Protein AF-A0A4W5JR19-F1 (afdb_monomer)

Foldseek 3Di:
DVVVVVVVVVLVPDDPLSVVLVCLCPPPDPVSRDDPVVSCPRCCNVVDPPPVVVVVVVVVVVVVVVVVVDDPPPPPDPPPDPPDDDDPPPDDDPPPPDDDPDQDDVVNVVVVVVVVVVVVVVVVVVVVVVVVVVVVVVVVVVVVVVVVVVVVVVVVVVVVVVVVVVVVVVVVVVVVVVVVVVVVVVVVVVVVVVVVVVVVVVVVVVVVVVVVVVVVVVVVVVVVVVVVCVVCVVVVVVVPDDPDDD

pLDDT: mean 80.45, std 19.65, range [33.81, 97.88]

Solvent-accessible surface area (backbone atoms only — not comparable to full-atom values): 14573 Å² total; per-residue (Å²): 117,67,70,61,51,56,55,52,53,57,49,68,75,46,59,72,52,53,46,55,48,49,55,51,72,65,44,86,51,73,91,75,36,68,50,71,74,56,53,56,65,32,65,52,62,62,65,54,78,60,58,70,57,53,52,49,54,50,49,54,50,51,53,52,47,50,65,72,70,59,78,85,80,87,78,83,78,82,77,80,77,82,83,75,78,91,74,86,75,87,79,77,82,80,84,74,90,66,89,64,94,87,68,88,47,76,66,53,58,51,52,51,52,54,49,50,52,50,50,53,54,50,50,52,54,49,53,53,51,51,50,51,52,49,52,51,51,52,52,51,53,51,52,53,54,48,49,54,51,49,52,53,51,48,53,52,49,53,52,52,50,51,52,49,54,52,52,50,51,52,53,50,51,52,53,50,52,50,50,55,49,53,51,52,52,49,49,52,53,51,50,51,49,53,48,52,50,52,51,50,52,51,53,52,52,51,54,54,50,52,51,53,52,51,52,51,53,51,51,51,52,52,51,52,53,52,52,50,49,66,67,50,50,62,64,58,61,74,69,66,67,82,87,77,84,136

Secondary structure (DSSP, 8-state):
-HHHHHHHHHHHTS-HHHHHHHHHHT-SSGGGSPPHHHHHTSHHHHT-TTHHHHHHHHHHHHHHHHHHHT------------------------------TTS--HHHHHHHHHHHHHHHHHHHHHHHHHHHHHHHHHHHHHHHHHHHHHHHHHHHHHHHHHHHHHHHHHHHHHHHHHHHHHHHHHHHHHHHHHHHHHHHHHHHHHHHHHHHHHHHHHHHHHHHHHHHHHHHHHHHHTT-------

Organism: NCBI:txid62062

Structure (mmCIF, N/CA/C/O backbone):
data_AF-A0A4W5JR19-F1
#
_entry.id   AF-A0A4W5JR19-F1
#
loop_
_atom_site.group_PDB
_atom_site.id
_atom_site.type_symbol
_atom_site.label_atom_id
_atom_site.label_alt_id
_atom_site.label_comp_id
_atom_site.label_asym_id
_atom_site.label_entity_id
_atom_site.label_seq_id
_atom_site.pdbx_PDB_ins_code
_atom_site.Cartn_x
_atom_site.Cartn_y
_atom_site.Cartn_z
_atom_site.occupancy
_atom_site.B_iso_or_equiv
_atom_site.auth_seq_id
_atom_site.auth_comp_id
_atom_site.auth_asym_id
_atom_site.auth_atom_id
_atom_site.pdbx_PDB_model_num
ATOM 1 N N . LEU A 1 1 ? -18.472 12.143 -25.230 1.00 45.06 1 LEU A N 1
ATOM 2 C CA . LEU A 1 1 ? -18.909 10.819 -25.747 1.00 45.06 1 LEU A CA 1
ATOM 3 C C . LEU A 1 1 ? -18.323 9.615 -24.992 1.00 45.06 1 LEU A C 1
ATOM 5 O O . LEU A 1 1 ? -18.996 8.593 -24.957 1.00 45.06 1 LEU A O 1
ATOM 9 N N . LEU A 1 2 ? -17.131 9.704 -24.382 1.00 36.47 2 LEU A N 1
ATOM 10 C CA . LEU A 1 2 ? -16.509 8.572 -23.667 1.00 36.47 2 LEU A CA 1
ATOM 11 C C . LEU A 1 2 ? -17.232 8.149 -22.373 1.00 36.47 2 LEU A C 1
ATOM 13 O O . LEU A 1 2 ? -17.385 6.953 -22.151 1.00 36.47 2 LEU A O 1
ATOM 17 N N . TRP A 1 3 ? -17.778 9.092 -21.600 1.00 33.81 3 TRP A N 1
ATOM 18 C CA . TRP A 1 3 ? -18.521 8.777 -20.369 1.00 33.81 3 TRP A CA 1
ATOM 19 C C . TRP A 1 3 ? -19.782 7.932 -20.617 1.00 33.81 3 TRP A C 1
ATOM 21 O O . TRP A 1 3 ? -19.998 6.939 -19.936 1.00 33.81 3 TRP A O 1
ATOM 31 N N . ARG A 1 4 ? -20.545 8.208 -21.689 1.00 49.66 4 ARG A N 1
ATOM 32 C CA . ARG A 1 4 ? -21.716 7.377 -22.032 1.00 49.66 4 ARG A CA 1
ATOM 33 C C . ARG A 1 4 ? -21.344 5.954 -22.451 1.00 49.66 4 ARG A C 1
ATOM 35 O O . ARG A 1 4 ? -22.134 5.047 -22.230 1.00 49.66 4 ARG A O 1
ATOM 42 N N . LYS A 1 5 ? -20.179 5.741 -23.076 1.00 48.81 5 LYS A N 1
ATOM 43 C CA . LYS A 1 5 ? -19.769 4.396 -23.514 1.00 48.81 5 LYS A CA 1
ATOM 44 C C . LYS A 1 5 ? -19.407 3.503 -22.325 1.00 48.81 5 LYS A C 1
ATOM 46 O O . LYS A 1 5 ? -19.793 2.342 -22.338 1.00 48.81 5 LYS A O 1
ATOM 51 N N . GLN A 1 6 ? -18.735 4.031 -21.298 1.00 46.03 6 GLN A N 1
ATOM 52 C CA . GLN A 1 6 ? -18.421 3.263 -20.085 1.00 46.03 6 GLN A CA 1
ATOM 53 C C . GLN A 1 6 ? -19.679 2.894 -19.288 1.00 46.03 6 GLN A C 1
ATOM 55 O O . GLN A 1 6 ? -19.820 1.732 -18.915 1.00 46.03 6 GLN A O 1
ATOM 60 N N . ASP A 1 7 ? -20.633 3.815 -19.131 1.00 52.91 7 ASP A N 1
ATOM 61 C CA . ASP A 1 7 ? -21.904 3.520 -18.451 1.00 52.91 7 ASP A CA 1
ATOM 62 C C . ASP A 1 7 ? -22.728 2.457 -19.198 1.00 52.91 7 ASP A C 1
ATOM 64 O O . ASP A 1 7 ? -23.274 1.538 -18.586 1.00 52.91 7 ASP A O 1
ATOM 68 N N . ILE A 1 8 ? -22.764 2.525 -20.535 1.00 53.59 8 ILE A N 1
ATOM 69 C CA . ILE A 1 8 ? -23.451 1.536 -21.382 1.00 53.59 8 ILE A CA 1
ATOM 70 C C . ILE A 1 8 ? -22.781 0.157 -21.282 1.00 53.59 8 ILE A C 1
ATOM 72 O O . ILE A 1 8 ? -23.482 -0.846 -21.171 1.00 53.59 8 ILE A O 1
ATOM 76 N N . ILE A 1 9 ? -21.444 0.089 -21.265 1.00 55.22 9 ILE A N 1
ATOM 77 C CA . ILE A 1 9 ? -20.699 -1.175 -21.127 1.00 55.22 9 ILE A CA 1
ATOM 78 C C . ILE A 1 9 ? -20.923 -1.799 -19.738 1.00 55.22 9 ILE A C 1
ATOM 80 O O . ILE A 1 9 ? -21.123 -3.009 -19.637 1.00 55.22 9 ILE A O 1
ATOM 84 N N . ILE A 1 10 ? -20.968 -0.991 -18.673 1.00 57.19 10 ILE A N 1
ATOM 85 C CA . ILE A 1 10 ? -21.247 -1.470 -17.309 1.00 57.19 10 ILE A CA 1
ATOM 86 C C . ILE A 1 10 ? -22.679 -2.011 -17.197 1.00 57.19 10 ILE A C 1
ATOM 88 O O . ILE A 1 10 ? -22.895 -3.053 -16.579 1.00 57.19 10 ILE A O 1
ATOM 92 N N . ILE A 1 11 ? -23.664 -1.355 -17.819 1.00 56.00 11 ILE A N 1
ATOM 93 C CA . ILE A 1 11 ? -25.051 -1.846 -17.859 1.00 56.00 11 ILE A CA 1
ATOM 94 C C . ILE A 1 11 ? -25.143 -3.157 -18.658 1.00 56.00 11 ILE A C 1
ATOM 96 O O . ILE A 1 11 ? -25.844 -4.081 -18.236 1.00 56.00 11 ILE A O 1
ATOM 100 N N . HIS A 1 12 ? -24.386 -3.277 -19.755 1.00 55.50 12 HIS A N 1
ATOM 101 C CA . HIS A 1 12 ? -24.359 -4.474 -20.600 1.00 55.50 12 HIS A CA 1
ATOM 102 C C . HIS A 1 12 ? -23.845 -5.726 -19.862 1.00 55.50 12 HIS A C 1
ATOM 104 O O . HIS A 1 12 ? -24.248 -6.840 -20.185 1.00 55.50 12 HIS A O 1
ATOM 110 N N . PHE A 1 13 ? -23.025 -5.555 -18.818 1.00 55.94 13 PHE A N 1
ATOM 111 C CA . PHE A 1 13 ? -22.505 -6.655 -17.993 1.00 55.94 13 PHE A CA 1
ATOM 112 C C . PHE A 1 13 ? -23.424 -7.058 -16.819 1.00 55.94 13 PHE A C 1
ATOM 114 O O . PHE A 1 13 ? -23.104 -7.970 -16.056 1.00 55.94 13 PHE A O 1
ATOM 121 N N . ARG A 1 14 ? -24.570 -6.387 -16.629 1.00 65.69 14 ARG A N 1
ATOM 122 C CA . ARG A 1 14 ? -25.521 -6.668 -15.535 1.00 65.69 14 ARG A CA 1
ATOM 123 C C . ARG A 1 14 ? -26.698 -7.539 -15.990 1.00 65.69 14 ARG A C 1
ATOM 125 O O . ARG A 1 14 ? -26.999 -7.631 -17.171 1.00 65.69 14 ARG A O 1
ATOM 132 N N . SER A 1 15 ? -27.375 -8.175 -15.024 1.00 82.12 15 SER A N 1
ATOM 133 C CA . SER A 1 15 ? -28.550 -9.049 -15.217 1.00 82.12 15 SER A CA 1
ATOM 134 C C . SER A 1 15 ? -29.552 -8.516 -16.254 1.00 82.12 15 SER A C 1
ATOM 136 O O . SER A 1 15 ? -29.922 -7.343 -16.205 1.00 82.12 15 SER A O 1
ATOM 138 N N . LYS A 1 16 ? -30.075 -9.391 -17.128 1.00 84.88 16 LYS A N 1
ATOM 139 C CA . LYS A 1 16 ? -31.084 -9.041 -18.153 1.00 84.88 16 LYS A CA 1
ATOM 140 C C . LYS A 1 16 ? -32.316 -8.333 -17.567 1.00 84.88 16 LYS A C 1
ATOM 142 O O . LYS A 1 16 ? -32.862 -7.428 -18.189 1.00 84.88 16 LYS A O 1
ATOM 147 N N . LYS A 1 17 ? -32.715 -8.682 -16.334 1.00 87.19 17 LYS A N 1
ATOM 148 C CA . LYS A 1 17 ? -33.811 -8.002 -15.616 1.00 87.19 17 LYS A CA 1
ATOM 149 C C . LYS A 1 17 ? -33.468 -6.539 -15.300 1.00 87.19 17 LYS A C 1
ATOM 151 O O . LYS A 1 17 ? -34.334 -5.679 -15.396 1.00 87.19 17 LYS A O 1
ATOM 156 N N . PHE A 1 18 ? -32.214 -6.251 -14.946 1.00 88.12 18 PHE A N 1
ATOM 157 C CA . PHE A 1 18 ? -31.751 -4.887 -14.678 1.00 88.12 18 PHE A CA 1
ATOM 158 C C . PHE A 1 18 ? -31.716 -4.044 -15.955 1.00 88.12 18 PHE A C 1
ATOM 160 O O . PHE A 1 18 ? -32.178 -2.910 -15.936 1.00 88.12 18 PHE A O 1
ATOM 167 N N . GLN A 1 19 ? -31.238 -4.606 -17.068 1.00 88.12 19 GLN A N 1
ATOM 168 C CA . GLN A 1 19 ? -31.209 -3.909 -18.360 1.00 88.12 19 GLN A CA 1
ATOM 169 C C . GLN A 1 19 ? -32.620 -3.480 -18.795 1.00 88.12 19 GLN A C 1
ATOM 171 O O . GLN A 1 19 ? -32.853 -2.292 -19.001 1.00 88.12 19 GLN A O 1
ATOM 176 N N . SER A 1 20 ? -33.584 -4.409 -18.777 1.00 90.25 20 SER A N 1
ATOM 177 C CA . SER A 1 20 ? -35.003 -4.135 -19.074 1.00 90.25 20 SER A CA 1
ATOM 178 C C . SER A 1 20 ? -35.610 -3.045 -18.177 1.00 90.25 20 SER A C 1
ATOM 180 O O . SER A 1 20 ? -36.395 -2.207 -18.628 1.00 90.25 20 SER A O 1
ATOM 182 N N . PHE A 1 21 ? -35.236 -3.020 -16.892 1.00 92.06 21 PHE A N 1
ATOM 183 C CA . PHE A 1 21 ? -35.707 -1.989 -15.966 1.00 92.06 21 PHE A CA 1
ATOM 184 C C . PHE A 1 21 ? -35.178 -0.605 -16.347 1.00 92.06 21 PHE A C 1
ATOM 186 O O . PHE A 1 21 ? -35.934 0.362 -16.395 1.00 92.06 21 PHE A O 1
ATOM 193 N N . ILE A 1 22 ? -33.882 -0.511 -16.650 1.00 92.00 22 ILE A N 1
ATOM 194 C CA . ILE A 1 22 ? -33.246 0.746 -17.045 1.00 92.00 22 ILE A CA 1
ATOM 195 C C . ILE A 1 22 ? -33.811 1.256 -18.375 1.00 92.00 22 ILE A C 1
ATOM 197 O O . ILE A 1 22 ? -34.092 2.447 -18.488 1.00 92.00 22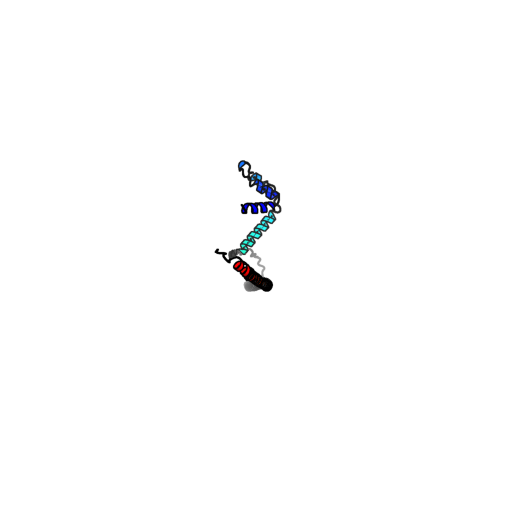 ILE A O 1
ATOM 201 N N . GLU A 1 23 ? -34.049 0.376 -19.348 1.00 90.19 23 GLU A N 1
ATOM 202 C CA . GLU A 1 23 ? -34.697 0.731 -20.619 1.00 90.19 23 GLU A CA 1
ATOM 203 C C . GLU A 1 23 ? -36.101 1.316 -20.404 1.00 90.19 23 GLU A C 1
ATOM 205 O O . GLU A 1 23 ? -36.439 2.338 -21.003 1.00 90.19 23 GLU A O 1
ATOM 210 N N . SER A 1 24 ? -36.876 0.737 -19.480 1.00 89.12 24 SER A N 1
ATOM 211 C CA . SER A 1 24 ? -38.209 1.233 -19.109 1.00 89.12 24 SER A CA 1
ATOM 212 C C . SER A 1 24 ? -38.156 2.597 -18.406 1.00 89.12 24 SER A C 1
ATOM 214 O O . SER A 1 24 ? -39.003 3.458 -18.641 1.00 89.12 24 SER A O 1
ATOM 216 N N . CYS A 1 25 ? -37.145 2.833 -17.565 1.00 90.75 25 CYS A N 1
ATOM 217 C CA . CYS A 1 25 ? -36.957 4.107 -16.866 1.00 90.75 25 CYS A CA 1
ATOM 218 C C . CYS A 1 25 ? -36.453 5.229 -17.792 1.00 90.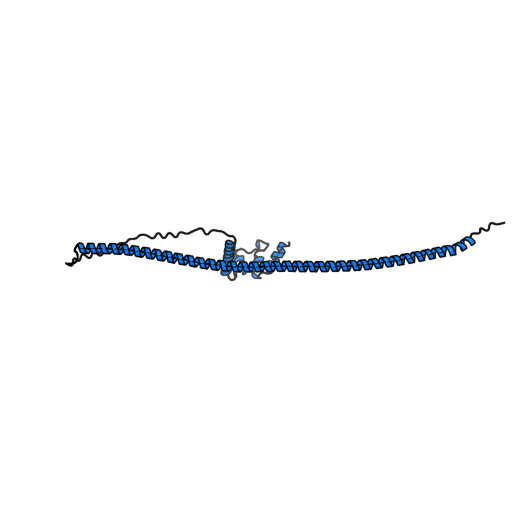75 25 CYS A C 1
ATOM 220 O O . CYS A 1 25 ? -36.804 6.396 -17.606 1.00 90.75 25 CYS A O 1
ATOM 222 N N . LEU A 1 26 ? -35.627 4.895 -18.789 1.00 90.38 26 LEU A N 1
ATOM 223 C CA . LEU A 1 26 ? -34.922 5.855 -19.647 1.00 90.38 26 LEU A CA 1
ATOM 224 C C . LEU A 1 26 ? -35.597 6.093 -21.011 1.00 90.38 26 LEU A C 1
ATOM 226 O O . LEU A 1 26 ? -34.949 6.543 -21.960 1.00 90.38 26 LEU A O 1
ATOM 230 N N . VAL A 1 27 ? -36.910 5.865 -21.114 1.00 92.25 27 VAL A N 1
ATOM 231 C CA . VAL A 1 27 ? -37.700 6.231 -22.302 1.00 92.25 27 VAL A CA 1
ATOM 232 C C . VAL A 1 27 ? -37.655 7.750 -22.508 1.00 92.25 27 VAL A C 1
ATOM 234 O O . VAL A 1 27 ? -37.973 8.522 -21.599 1.00 92.25 27 VAL A O 1
ATOM 237 N N . LYS A 1 28 ? -37.241 8.195 -23.703 1.00 87.69 28 LYS A N 1
ATOM 238 C CA . LYS A 1 28 ? -37.061 9.624 -24.036 1.00 87.69 28 LYS A CA 1
ATOM 239 C C . LYS A 1 28 ? -38.381 10.392 -24.105 1.00 87.69 28 LYS A C 1
ATOM 241 O O . LYS A 1 28 ? -38.427 11.555 -23.719 1.00 87.69 28 LYS A O 1
ATOM 246 N N . SER A 1 29 ? -39.435 9.746 -24.599 1.00 89.69 29 SER A N 1
ATOM 247 C CA . SER A 1 29 ? -40.778 10.319 -24.645 1.00 89.69 29 SER A CA 1
ATOM 248 C C . SER A 1 29 ? -41.422 10.235 -23.264 1.00 89.69 29 SER A C 1
ATOM 250 O O . SER A 1 29 ? -41.601 9.143 -22.728 1.00 89.69 29 SER A O 1
ATOM 252 N N . HIS A 1 30 ? -41.781 11.379 -22.683 1.00 84.12 30 HIS A N 1
ATOM 253 C CA . HIS A 1 30 ? -42.409 11.419 -21.360 1.00 84.12 30 HIS A CA 1
ATOM 254 C C . HIS A 1 30 ? -43.790 10.742 -21.351 1.00 84.12 30 HIS A C 1
ATOM 256 O O . HIS A 1 30 ? -44.143 10.118 -20.360 1.00 84.12 30 HIS A O 1
ATOM 262 N N . GLY A 1 31 ? -44.552 10.819 -22.451 1.00 88.31 31 GLY A N 1
ATOM 263 C CA . GLY A 1 31 ? -45.897 10.234 -22.545 1.00 88.31 31 GLY A CA 1
ATOM 264 C C . GLY A 1 31 ? -45.908 8.711 -22.697 1.00 88.31 31 GLY A C 1
ATOM 265 O O . GLY A 1 31 ? -46.916 8.076 -22.420 1.00 88.31 31 GLY A O 1
ATOM 266 N N . GLN A 1 32 ? -44.784 8.122 -23.112 1.00 88.75 32 GLN A N 1
ATOM 267 C CA . GLN A 1 32 ? -44.606 6.668 -23.206 1.00 88.75 32 GLN A CA 1
ATOM 268 C C . GLN A 1 32 ? -43.854 6.092 -22.002 1.00 88.75 32 GLN A C 1
ATOM 270 O O . GLN A 1 32 ? -43.643 4.882 -21.930 1.00 88.75 32 GLN A O 1
ATOM 275 N N . ARG A 1 33 ? -43.406 6.942 -21.070 1.00 92.12 33 ARG A N 1
ATOM 276 C CA . ARG A 1 33 ? -42.691 6.488 -19.883 1.00 92.12 33 ARG A CA 1
ATOM 277 C C . ARG A 1 33 ? -43.690 5.872 -18.894 1.00 92.12 33 ARG A C 1
ATOM 279 O O . ARG A 1 33 ? -44.665 6.541 -18.551 1.00 92.12 33 ARG A O 1
ATOM 286 N N . PRO A 1 34 ? -43.452 4.643 -18.406 1.00 92.12 34 PRO A N 1
ATOM 287 C CA . PRO A 1 34 ? -44.307 4.033 -17.396 1.00 92.12 34 PRO A CA 1
ATOM 288 C C . PRO A 1 34 ? -44.361 4.867 -16.109 1.00 92.12 34 PRO A C 1
ATOM 290 O O . PRO A 1 34 ? -43.367 5.487 -15.719 1.00 92.12 34 PRO A O 1
ATOM 293 N N . SER A 1 35 ? -45.508 4.859 -15.429 1.00 93.44 35 SER A N 1
ATOM 294 C CA . SER A 1 35 ? -45.669 5.531 -14.134 1.00 93.44 35 SER A CA 1
ATOM 295 C C . SER A 1 35 ? -44.865 4.834 -13.029 1.00 93.44 35 SER A C 1
ATOM 297 O O . SER A 1 35 ? -44.464 3.674 -13.161 1.00 93.44 35 SER A O 1
ATOM 299 N N . THR A 1 36 ? -44.667 5.509 -11.893 1.00 93.75 36 THR A N 1
ATOM 300 C CA . THR A 1 36 ? -43.977 4.927 -10.728 1.00 93.75 36 THR A CA 1
ATOM 301 C C . THR A 1 36 ? -44.606 3.601 -10.292 1.00 93.75 36 THR A C 1
ATOM 303 O O . THR A 1 36 ? -43.889 2.636 -10.040 1.00 93.75 36 THR A O 1
ATOM 306 N N . GLU A 1 37 ? -45.938 3.505 -10.280 1.00 93.56 37 GLU A N 1
ATOM 307 C CA . GLU A 1 37 ? -46.649 2.269 -9.925 1.00 93.56 37 GLU A CA 1
ATOM 308 C C . GLU A 1 37 ? -46.377 1.119 -10.903 1.00 93.56 37 GLU A C 1
ATOM 310 O O . GLU A 1 37 ? -46.315 -0.044 -10.498 1.00 93.56 37 GLU A O 1
ATOM 315 N N . GLN A 1 38 ? -46.195 1.425 -12.191 1.00 92.50 38 GLN A N 1
ATOM 316 C CA . GLN A 1 38 ? -45.838 0.432 -13.204 1.00 92.50 38 GLN A CA 1
ATOM 317 C C . GLN A 1 38 ? -44.376 -0.011 -13.059 1.00 92.50 38 GLN A C 1
ATOM 319 O O . GLN A 1 38 ? -44.085 -1.203 -13.156 1.00 92.50 38 GLN A O 1
ATOM 324 N N . LEU A 1 39 ? -43.462 0.917 -12.759 1.00 92.88 39 LEU A N 1
ATOM 325 C CA . LEU A 1 39 ? -42.043 0.612 -12.545 1.00 92.88 39 LEU A CA 1
ATOM 326 C C . LEU A 1 39 ? -41.805 -0.229 -11.283 1.00 92.88 39 LEU A C 1
ATOM 328 O O . LEU A 1 39 ? -40.974 -1.136 -11.307 1.00 92.88 39 LEU A O 1
ATOM 332 N N . LEU A 1 40 ? -42.562 0.005 -10.207 1.00 92.62 40 LEU A N 1
ATOM 333 C CA . LEU A 1 40 ? -42.492 -0.796 -8.976 1.00 92.62 40 LEU A CA 1
ATOM 334 C C . LEU A 1 40 ? -42.905 -2.261 -9.193 1.00 92.62 40 LEU A C 1
ATOM 336 O O . LEU A 1 40 ? -42.414 -3.154 -8.504 1.00 92.62 40 LEU A O 1
ATOM 340 N N . LYS A 1 41 ? -43.771 -2.526 -10.179 1.00 93.00 41 LYS A N 1
ATOM 341 C CA . LYS A 1 41 ? -44.197 -3.884 -10.559 1.00 93.00 41 LYS A CA 1
ATOM 342 C C . LYS A 1 41 ? -43.194 -4.599 -11.469 1.00 93.00 41 LYS A C 1
ATOM 344 O O . LYS A 1 41 ? -43.359 -5.792 -11.721 1.00 93.00 41 LYS A O 1
ATOM 349 N N . HIS A 1 42 ? -42.165 -3.907 -11.962 1.00 93.88 42 HIS A N 1
ATOM 350 C CA . HIS A 1 42 ? -41.180 -4.497 -12.862 1.00 93.88 42 HIS A CA 1
ATOM 351 C C . HIS A 1 42 ? -40.439 -5.667 -12.174 1.00 93.88 42 HIS A C 1
ATOM 353 O O . HIS A 1 42 ? -40.052 -5.534 -11.007 1.00 93.88 42 HIS A O 1
ATOM 359 N N . PRO A 1 43 ? -40.157 -6.789 -12.872 1.00 90.44 43 PRO A N 1
ATOM 360 C CA . PRO A 1 43 ? -39.524 -7.972 -12.275 1.00 90.44 43 PRO A CA 1
ATOM 361 C C . PRO A 1 43 ? -38.211 -7.688 -11.537 1.00 90.44 43 PRO A C 1
ATOM 363 O O . PRO A 1 43 ? -37.900 -8.344 -10.553 1.00 90.44 43 PRO A O 1
ATOM 366 N N . PHE A 1 44 ? -37.445 -6.689 -11.981 1.00 90.69 44 PHE A N 1
ATOM 367 C CA . PHE A 1 44 ? -36.214 -6.265 -11.303 1.00 90.69 44 PHE A CA 1
ATOM 368 C C . PHE A 1 44 ? -36.439 -5.729 -9.881 1.00 90.69 44 PHE A C 1
ATOM 370 O O . PHE A 1 44 ? -35.603 -5.970 -9.020 1.00 90.69 44 PHE A O 1
ATOM 377 N N . ILE A 1 45 ? -37.536 -5.007 -9.645 1.00 89.50 45 ILE A N 1
ATOM 378 C CA . ILE A 1 45 ? -37.856 -4.409 -8.342 1.00 89.50 45 ILE A CA 1
ATOM 379 C C . ILE A 1 45 ? -38.653 -5.392 -7.487 1.00 89.50 45 ILE A C 1
ATOM 381 O O . ILE A 1 45 ? -38.382 -5.544 -6.300 1.00 89.50 45 ILE A O 1
ATOM 385 N N . ARG A 1 46 ? -39.609 -6.099 -8.098 1.00 89.06 46 ARG A N 1
ATOM 386 C CA . ARG A 1 46 ? -40.480 -7.038 -7.385 1.00 89.06 46 ARG A CA 1
ATOM 387 C C . ARG A 1 46 ? -39.754 -8.307 -6.939 1.00 89.06 46 ARG A C 1
ATOM 389 O O . ARG A 1 46 ? -40.054 -8.845 -5.882 1.00 89.06 46 ARG A O 1
ATOM 396 N N . GLU A 1 47 ? -38.826 -8.808 -7.749 1.00 86.38 47 GLU A N 1
ATOM 397 C CA . GLU A 1 47 ? -38.155 -10.095 -7.524 1.00 86.38 47 GLU A CA 1
ATOM 398 C C . GLU A 1 47 ? -36.707 -9.883 -7.082 1.00 86.38 47 GLU A C 1
ATOM 400 O O . GLU A 1 47 ? -35.785 -10.505 -7.613 1.00 86.38 47 GLU A O 1
ATOM 405 N N . LEU A 1 48 ? -36.504 -8.975 -6.125 1.00 81.69 48 LEU A N 1
ATOM 406 C CA . LEU A 1 48 ? -35.206 -8.771 -5.493 1.00 81.69 48 LEU A CA 1
ATOM 407 C C . LEU A 1 48 ? -34.914 -9.944 -4.545 1.00 81.69 48 LEU A C 1
ATOM 409 O O . LEU A 1 48 ? -35.584 -10.087 -3.520 1.00 81.69 48 LEU A O 1
ATOM 413 N N . PRO A 1 49 ? -33.921 -10.799 -4.847 1.00 78.25 49 PRO A N 1
ATOM 414 C CA . PRO A 1 49 ? -33.562 -11.877 -3.943 1.00 78.25 49 PRO A CA 1
ATOM 415 C C . PRO A 1 49 ? -32.927 -11.296 -2.673 1.00 78.25 49 PRO A C 1
ATOM 417 O O . PRO A 1 49 ? -32.102 -10.386 -2.734 1.00 78.25 49 PRO A O 1
ATOM 420 N N . ASN A 1 50 ? -33.274 -11.866 -1.519 1.00 84.62 50 ASN A N 1
ATOM 421 C CA . ASN A 1 50 ? -32.610 -11.621 -0.236 1.00 84.62 50 ASN A CA 1
ATOM 422 C C . ASN A 1 50 ? -32.568 -10.151 0.227 1.00 84.62 50 ASN A C 1
ATOM 424 O O . ASN A 1 50 ? -31.563 -9.707 0.787 1.00 84.62 50 ASN A O 1
ATOM 428 N N . GLU A 1 51 ? -33.673 -9.410 0.086 1.00 88.38 51 GLU A N 1
ATOM 429 C CA . GLU A 1 51 ? -33.785 -8.012 0.539 1.00 88.38 51 GLU A CA 1
ATOM 430 C C . GLU A 1 51 ? -33.285 -7.814 1.984 1.00 88.38 51 GLU A C 1
ATOM 432 O O . GLU A 1 51 ? -32.514 -6.899 2.273 1.00 88.38 51 GLU A O 1
ATOM 437 N N . ARG A 1 52 ? -33.640 -8.735 2.892 1.00 90.44 52 ARG A N 1
ATOM 438 C CA . ARG A 1 52 ? -33.174 -8.719 4.287 1.00 90.44 52 ARG A CA 1
ATOM 439 C C . ARG A 1 52 ? -31.647 -8.744 4.396 1.00 90.44 52 ARG A C 1
ATOM 441 O O . ARG A 1 52 ? -31.094 -7.973 5.174 1.00 90.44 52 ARG A O 1
ATOM 448 N N . GLN A 1 53 ? -30.971 -9.613 3.644 1.00 90.00 53 GLN A N 1
ATOM 449 C CA . GLN A 1 53 ? -29.509 -9.716 3.687 1.00 90.00 53 GLN A CA 1
ATOM 450 C C . GLN A 1 53 ? -28.850 -8.486 3.070 1.00 90.00 53 GLN A C 1
ATOM 452 O O . GLN A 1 53 ? -27.867 -8.001 3.617 1.00 90.00 53 GLN A O 1
ATOM 457 N N . ILE A 1 54 ? -29.412 -7.946 1.988 1.00 89.75 54 ILE A N 1
ATOM 458 C CA . ILE A 1 54 ? -28.917 -6.713 1.366 1.00 89.75 54 ILE A CA 1
ATOM 459 C C . ILE A 1 54 ? -29.004 -5.549 2.362 1.00 89.75 54 ILE A C 1
ATOM 461 O O . ILE A 1 54 ? -28.031 -4.817 2.528 1.00 89.75 54 ILE A O 1
ATOM 465 N N . ARG A 1 55 ? -30.119 -5.413 3.097 1.00 93.12 55 ARG A N 1
ATOM 466 C CA . ARG A 1 55 ? -30.252 -4.396 4.156 1.00 93.12 55 ARG A CA 1
ATOM 467 C C . ARG A 1 55 ? -29.227 -4.582 5.274 1.00 93.12 55 ARG A C 1
ATOM 469 O O . ARG A 1 55 ? -28.645 -3.594 5.709 1.00 93.12 55 ARG A O 1
ATOM 476 N N . ILE A 1 56 ? -28.974 -5.820 5.710 1.00 94.25 56 ILE A N 1
ATOM 477 C CA . ILE A 1 56 ? -27.931 -6.122 6.708 1.00 94.25 56 ILE A CA 1
ATOM 478 C C . ILE A 1 56 ? -26.548 -5.734 6.171 1.00 94.25 56 ILE A C 1
ATOM 480 O O . ILE A 1 56 ? -25.832 -4.999 6.833 1.00 94.25 56 ILE A O 1
ATOM 484 N N . GLN A 1 57 ? -26.195 -6.132 4.947 1.00 92.06 57 GLN A N 1
ATOM 485 C CA . GLN A 1 57 ? -24.903 -5.797 4.337 1.00 92.06 57 GLN A CA 1
ATOM 486 C C . GLN A 1 57 ? -24.701 -4.285 4.177 1.00 92.06 57 GLN A C 1
ATOM 488 O O . GLN A 1 57 ? -23.596 -3.788 4.405 1.00 92.06 57 GLN A O 1
ATOM 493 N N . LEU A 1 58 ? -25.756 -3.554 3.801 1.00 95.25 58 LEU A N 1
ATOM 494 C CA . LEU A 1 58 ? -25.739 -2.094 3.725 1.00 95.25 58 LEU A CA 1
ATOM 495 C C . LEU A 1 58 ? -25.570 -1.469 5.109 1.00 95.25 58 LEU A C 1
ATOM 497 O O . LEU A 1 58 ? -24.708 -0.608 5.267 1.00 95.25 58 LEU A O 1
ATOM 501 N N . LYS A 1 59 ? -26.323 -1.936 6.113 1.00 94.81 59 LYS A N 1
ATOM 502 C CA . LYS A 1 59 ? -26.173 -1.503 7.506 1.00 94.81 59 LYS A CA 1
ATOM 503 C C . LYS A 1 59 ? -24.742 -1.738 7.997 1.00 94.81 59 LYS A C 1
ATOM 505 O O . LYS A 1 59 ? -24.082 -0.793 8.408 1.00 94.81 59 LYS A O 1
ATOM 510 N N . ASP A 1 60 ? -24.211 -2.946 7.829 1.00 94.69 60 ASP A N 1
ATOM 511 C CA . ASP A 1 60 ? -22.843 -3.295 8.219 1.00 94.69 60 ASP A CA 1
ATOM 512 C C . ASP A 1 60 ? -21.797 -2.457 7.473 1.00 94.69 60 ASP A C 1
ATOM 514 O O . ASP A 1 60 ? -20.722 -2.163 7.998 1.00 94.69 60 ASP A O 1
ATOM 518 N N . HIS A 1 61 ? -22.041 -2.105 6.208 1.00 94.75 61 HIS A N 1
ATOM 519 C CA . HIS A 1 61 ? -21.158 -1.217 5.455 1.00 94.75 61 HIS A CA 1
ATOM 520 C C . HIS A 1 61 ? -21.194 0.213 6.004 1.00 94.75 61 HIS A C 1
ATOM 522 O O . HIS A 1 61 ? -20.133 0.807 6.206 1.00 94.75 61 HIS A O 1
ATOM 528 N N . ILE A 1 62 ? -22.385 0.745 6.286 1.00 93.00 62 ILE A N 1
ATOM 529 C CA . ILE A 1 62 ? -22.573 2.064 6.898 1.00 93.00 62 ILE A CA 1
ATOM 530 C C . ILE A 1 62 ? -21.892 2.104 8.268 1.00 93.00 62 ILE A C 1
ATOM 532 O O . ILE A 1 62 ? -21.064 2.982 8.497 1.00 93.00 62 ILE A O 1
ATOM 536 N N . ASP A 1 63 ? -22.145 1.124 9.133 1.00 90.44 63 ASP A N 1
ATOM 537 C CA . ASP A 1 63 ? -21.587 1.051 10.487 1.00 90.44 63 ASP A CA 1
ATOM 538 C C . ASP A 1 63 ? -20.056 0.936 10.460 1.00 90.44 63 ASP A C 1
ATOM 540 O O . ASP A 1 63 ? -19.350 1.654 11.172 1.00 90.44 63 ASP A O 1
ATOM 544 N N . ARG A 1 64 ? -19.497 0.109 9.564 1.00 91.69 64 ARG A N 1
ATOM 545 C CA . ARG A 1 64 ? -18.038 0.029 9.356 1.00 91.69 64 ARG A CA 1
ATOM 546 C C . ARG A 1 64 ? -17.447 1.336 8.834 1.00 91.69 64 ARG A C 1
ATOM 548 O O . ARG A 1 64 ? -16.321 1.673 9.196 1.00 91.69 64 ARG A O 1
ATOM 555 N N . THR A 1 65 ? -18.170 2.055 7.982 1.00 85.88 65 THR A N 1
ATOM 556 C CA . THR A 1 65 ? -17.721 3.340 7.428 1.00 85.88 65 THR A CA 1
ATOM 557 C C . THR A 1 65 ? -17.762 4.425 8.501 1.00 85.88 65 THR A C 1
ATOM 559 O O . THR A 1 65 ? -16.775 5.138 8.662 1.00 85.88 65 THR A O 1
ATOM 562 N N . LYS A 1 66 ? -18.832 4.490 9.303 1.00 83.00 66 LYS A N 1
ATOM 563 C CA . LYS A 1 66 ? -18.935 5.364 10.482 1.00 83.00 66 LYS A CA 1
ATOM 564 C C . LYS A 1 66 ? -17.804 5.095 11.481 1.00 83.00 66 LYS A C 1
ATOM 566 O O . LYS A 1 66 ? -17.090 6.020 11.855 1.00 83.00 66 LYS A O 1
ATOM 571 N N . LYS A 1 67 ? -17.534 3.822 11.797 1.00 77.62 67 LYS A N 1
ATOM 572 C CA . LYS A 1 67 ? -16.430 3.412 12.685 1.00 77.62 67 LYS A CA 1
ATOM 573 C C . LYS A 1 67 ? -15.043 3.800 12.155 1.00 77.62 67 LYS A C 1
ATOM 575 O O . LYS A 1 67 ? -14.167 4.142 12.939 1.00 77.62 67 LYS A O 1
ATOM 580 N N . LYS A 1 68 ? -14.829 3.758 10.833 1.00 72.62 68 LYS A N 1
ATOM 581 C CA . LYS A 1 68 ? -13.579 4.213 10.191 1.00 72.62 68 LYS A CA 1
ATOM 582 C C . LYS A 1 68 ? -13.455 5.737 10.119 1.00 72.62 68 LYS A C 1
ATOM 584 O O . LYS A 1 68 ? -12.335 6.231 10.063 1.00 72.62 68 LYS A O 1
ATOM 589 N N . ARG A 1 69 ? -14.578 6.462 10.093 1.00 74.75 69 ARG A N 1
ATOM 590 C CA . ARG A 1 69 ? -14.621 7.931 10.042 1.00 74.75 69 ARG A CA 1
ATOM 591 C C . ARG A 1 69 ? -14.332 8.579 11.401 1.00 74.75 69 ARG A C 1
ATOM 593 O O . ARG A 1 69 ? -13.961 9.744 11.424 1.00 74.75 69 ARG A O 1
ATOM 600 N N . GLY A 1 70 ? -14.405 7.812 12.492 1.00 58.47 70 GLY A N 1
ATOM 601 C CA . GLY A 1 70 ? -13.888 8.226 13.796 1.00 58.47 70 GLY A CA 1
ATOM 602 C C . GLY A 1 70 ? -14.751 9.266 14.503 1.00 58.47 70 GLY A C 1
ATOM 603 O O . GLY A 1 70 ? -14.206 10.198 15.087 1.00 58.47 70 GLY A O 1
ATOM 604 N N . GLU A 1 71 ? -16.077 9.115 14.475 1.00 50.94 71 GLU A N 1
ATOM 605 C CA . GLU A 1 71 ? -16.910 9.836 15.439 1.00 50.94 71 GLU A CA 1
ATOM 606 C C . GLU A 1 71 ? -16.749 9.192 16.817 1.00 50.94 71 GLU A C 1
ATOM 608 O O . GLU A 1 71 ? -17.119 8.047 17.076 1.00 50.94 71 GLU A O 1
ATOM 613 N N . ARG A 1 72 ? -16.068 9.968 17.650 1.00 52.97 72 ARG A N 1
ATOM 614 C CA . ARG A 1 72 ? -15.782 9.806 19.063 1.00 52.97 72 ARG A CA 1
ATOM 615 C C . ARG A 1 72 ? -16.988 10.330 19.850 1.00 52.97 72 ARG A C 1
ATOM 617 O O . ARG A 1 72 ? -16.848 11.340 20.519 1.00 52.97 72 ARG A O 1
ATOM 624 N N . ASP A 1 73 ? -18.134 9.667 19.746 1.00 50.00 73 ASP A N 1
ATOM 625 C CA . ASP A 1 73 ? -19.255 9.860 20.677 1.00 50.00 73 ASP A CA 1
ATOM 626 C C . ASP A 1 73 ? -19.446 8.563 21.468 1.00 50.00 73 ASP A C 1
ATOM 628 O O . ASP A 1 73 ? -20.248 7.695 21.142 1.00 50.00 73 ASP A O 1
ATOM 632 N N . GLU A 1 74 ? -18.610 8.411 22.491 1.00 47.56 74 GLU A N 1
ATOM 633 C CA . GLU A 1 74 ? -18.741 7.408 23.554 1.00 47.56 74 GLU A CA 1
ATOM 634 C C . GLU A 1 74 ? -18.480 8.137 24.887 1.00 47.56 74 GLU A C 1
ATOM 636 O O . GLU A 1 74 ? -17.534 7.856 25.618 1.00 47.56 74 GLU A O 1
ATOM 641 N N . THR A 1 75 ? -19.275 9.177 25.157 1.00 42.06 75 THR A N 1
ATOM 642 C CA . THR A 1 75 ? -19.325 9.864 26.463 1.00 42.06 75 THR A CA 1
ATOM 643 C C . THR A 1 75 ? -20.750 10.184 26.913 1.00 42.06 75 THR A C 1
ATOM 645 O O . THR A 1 75 ? -20.936 11.048 27.763 1.00 42.06 75 THR A O 1
ATOM 648 N N . GLU A 1 76 ? -21.763 9.481 26.406 1.00 44.28 76 GLU A N 1
ATOM 649 C CA . GLU A 1 76 ? -23.084 9.490 27.040 1.00 44.28 76 GLU A CA 1
ATOM 650 C C . GLU A 1 76 ? -23.164 8.296 27.997 1.00 44.28 76 GLU A C 1
ATOM 652 O O . GLU A 1 76 ? -23.404 7.153 27.614 1.00 44.28 76 GLU A O 1
ATOM 657 N N . TYR A 1 77 ? -22.820 8.561 29.257 1.00 47.38 77 TYR A N 1
ATOM 658 C CA . TYR A 1 77 ? -23.023 7.638 30.364 1.00 47.38 77 TYR A CA 1
ATOM 659 C C . TYR A 1 77 ? -24.477 7.793 30.814 1.00 47.38 77 TYR A C 1
ATOM 661 O O . TYR A 1 77 ? -24.799 8.723 31.553 1.00 47.38 77 TYR A O 1
ATOM 669 N N . GLU A 1 78 ? -25.363 6.907 30.358 1.00 50.25 78 GLU A N 1
ATOM 670 C CA . GLU A 1 78 ? -26.689 6.765 30.961 1.00 50.25 78 GLU A CA 1
ATOM 671 C C . GLU A 1 78 ? -26.509 6.190 32.373 1.00 50.25 78 GLU A C 1
ATOM 673 O O . GLU A 1 78 ? -26.388 4.983 32.593 1.00 50.25 78 GLU A O 1
ATOM 678 N N . TYR A 1 79 ? -26.430 7.096 33.348 1.00 45.66 79 TYR A N 1
ATOM 679 C CA . TYR A 1 79 ? -26.592 6.789 34.760 1.00 45.66 79 TYR A CA 1
ATOM 680 C C . TYR A 1 79 ? -28.027 6.296 34.962 1.00 45.66 79 TYR A C 1
ATOM 682 O O . TYR A 1 79 ? -28.952 7.086 35.133 1.00 45.66 79 TYR A O 1
ATOM 690 N N . SER A 1 80 ? -28.216 4.977 34.915 1.00 58.00 80 SER A N 1
ATOM 691 C CA . SER A 1 80 ? -29.422 4.340 35.437 1.00 58.00 80 SER A CA 1
ATOM 692 C C . SER A 1 80 ? -29.401 4.502 36.956 1.00 58.00 80 SER A C 1
ATOM 694 O O . SER A 1 80 ? -28.883 3.650 37.676 1.00 58.00 80 SER A O 1
ATOM 696 N N . GLY A 1 81 ? -29.897 5.645 37.429 1.00 41.22 81 GLY A N 1
ATOM 697 C CA . GLY A 1 81 ? -30.163 5.897 38.835 1.00 41.22 81 GLY A CA 1
ATOM 698 C C . GLY A 1 81 ? -31.218 4.917 39.327 1.00 41.22 81 GLY A C 1
ATOM 699 O O . GLY A 1 81 ? -32.397 5.073 39.038 1.00 41.22 81 GLY A O 1
ATOM 700 N N . SER A 1 82 ? -30.785 3.891 40.048 1.00 41.31 82 SER A N 1
ATOM 701 C CA . SER A 1 82 ? -31.662 3.102 40.904 1.00 41.31 82 SER A CA 1
ATOM 702 C C . SER A 1 82 ? -31.865 3.872 42.210 1.00 41.31 82 SER A C 1
ATOM 704 O O . SER A 1 82 ? -31.169 3.629 43.196 1.00 41.31 82 SER A O 1
ATOM 706 N N . GLU A 1 83 ? -32.767 4.854 42.181 1.00 45.59 83 GLU A N 1
ATOM 707 C CA . GLU A 1 83 ? -33.567 5.202 43.355 1.00 45.59 83 GLU A CA 1
ATOM 708 C C . GLU A 1 83 ? -34.620 4.096 43.497 1.00 45.59 83 GLU A C 1
ATOM 710 O O . GLU A 1 83 ? -35.560 4.041 42.713 1.00 45.59 83 GLU A O 1
ATOM 715 N N . GLU A 1 84 ? -34.449 3.189 44.457 1.00 40.47 84 GLU A N 1
ATOM 716 C CA . GLU A 1 84 ? -35.563 2.393 44.981 1.00 40.47 84 GLU A CA 1
ATOM 717 C C . GLU A 1 84 ? -35.533 2.488 46.507 1.00 40.47 84 GLU A C 1
ATOM 719 O O . GLU A 1 84 ? -34.749 1.843 47.200 1.00 40.47 84 GLU A O 1
ATOM 724 N N . GLU A 1 85 ? -36.317 3.466 46.954 1.00 40.66 85 GLU A N 1
ATOM 725 C CA . GLU A 1 85 ? -37.272 3.429 48.059 1.00 40.66 85 GLU A CA 1
ATOM 726 C C . GLU A 1 85 ? -36.944 2.534 49.265 1.00 40.66 85 GLU A C 1
ATOM 728 O O . GLU A 1 85 ? -37.139 1.320 49.306 1.00 40.66 85 GLU A O 1
ATOM 733 N N . GLU A 1 86 ? -36.546 3.241 50.315 1.00 46.94 86 GLU A N 1
ATOM 734 C CA . GLU A 1 86 ? -36.843 2.958 51.710 1.00 46.94 86 GLU A CA 1
ATOM 735 C C . GLU A 1 86 ? -38.360 2.741 51.897 1.00 46.94 86 GLU A C 1
ATOM 737 O O . GLU A 1 86 ? -39.136 3.683 52.020 1.00 46.94 86 GLU A O 1
ATOM 742 N N . GLU A 1 87 ? -38.799 1.484 51.940 1.00 40.66 87 GLU A N 1
ATOM 743 C CA . GLU A 1 87 ? -40.050 1.105 52.599 1.00 40.66 87 GLU A CA 1
ATOM 744 C C . GLU A 1 87 ? -39.727 0.166 53.762 1.00 40.66 87 GLU A C 1
ATOM 746 O O . GLU A 1 87 ? -39.824 -1.061 53.683 1.00 40.66 87 GLU A O 1
ATOM 751 N N . GLU A 1 88 ? -39.359 0.777 54.886 1.00 41.75 88 GLU A N 1
ATOM 752 C CA . GLU A 1 88 ? -39.459 0.173 56.210 1.00 41.75 88 GLU A CA 1
ATOM 753 C C . GLU A 1 88 ? -40.954 -0.028 56.530 1.00 41.75 88 GLU A C 1
ATOM 755 O O . GLU A 1 88 ? -41.591 0.740 57.247 1.00 41.75 88 GLU A O 1
ATOM 760 N N . ARG A 1 89 ? -41.560 -1.065 55.942 1.00 39.03 89 ARG A N 1
ATOM 761 C CA . ARG A 1 89 ? -42.826 -1.622 56.426 1.00 39.03 89 ARG A CA 1
ATOM 762 C C . ARG A 1 89 ? -42.522 -2.527 57.613 1.00 39.03 89 ARG A C 1
ATOM 764 O O . ARG A 1 89 ? -42.487 -3.749 57.483 1.00 39.03 89 ARG A O 1
ATOM 771 N N . ASP A 1 90 ? -42.329 -1.910 58.775 1.00 45.41 90 ASP A N 1
ATOM 772 C CA . ASP A 1 90 ? -42.505 -2.586 60.060 1.00 45.41 90 ASP A CA 1
ATOM 773 C C . ASP A 1 90 ? -43.998 -2.906 60.239 1.00 45.41 90 ASP A C 1
ATOM 775 O O . ASP A 1 90 ? -44.789 -2.131 60.776 1.00 45.41 90 ASP A O 1
ATOM 779 N N . VAL A 1 91 ? -44.416 -4.036 59.670 1.00 43.75 91 VAL A N 1
ATOM 780 C CA . VAL A 1 91 ? -45.734 -4.626 59.896 1.00 43.75 91 VAL A CA 1
ATOM 781 C C . VAL A 1 91 ? -45.505 -6.022 60.449 1.00 43.75 91 VAL A C 1
ATOM 783 O O . VAL A 1 91 ? -45.462 -7.000 59.704 1.00 43.75 91 VAL A O 1
ATOM 786 N N . GLY A 1 92 ? -45.364 -6.120 61.770 1.00 41.72 92 GLY A N 1
ATOM 787 C CA . GLY A 1 92 ? -45.437 -7.414 62.433 1.00 41.72 92 GLY A CA 1
ATOM 788 C C . GLY A 1 92 ? -44.751 -7.511 63.783 1.00 41.72 92 GLY A C 1
ATOM 789 O O . GLY A 1 92 ? -43.991 -8.450 63.985 1.00 41.72 92 GLY A O 1
ATOM 790 N N . GLU A 1 93 ? -45.059 -6.626 64.730 1.00 42.88 93 GLU A N 1
ATOM 791 C CA . GLU A 1 93 ? -44.971 -6.997 66.142 1.00 42.88 93 GLU A CA 1
ATOM 792 C C . GLU A 1 93 ? -46.262 -7.762 66.501 1.00 42.88 93 GLU A C 1
ATOM 794 O O . GLU A 1 93 ? -47.332 -7.150 66.595 1.00 42.88 93 GLU A O 1
ATOM 799 N N . PRO A 1 94 ? -46.247 -9.098 66.691 1.00 40.88 94 PRO A N 1
ATOM 800 C CA . PRO A 1 94 ? -47.366 -9.743 67.337 1.00 40.88 94 PRO A CA 1
ATOM 801 C C . PRO A 1 94 ? -47.257 -9.410 68.823 1.00 40.88 94 PRO A C 1
ATOM 803 O O . PRO A 1 94 ? -46.471 -10.007 69.559 1.00 40.88 94 PRO A O 1
ATOM 806 N N . SER A 1 95 ? -48.078 -8.458 69.267 1.00 43.12 95 SER A N 1
ATOM 807 C CA . SER A 1 95 ? -48.455 -8.324 70.673 1.00 43.12 95 SER A CA 1
ATOM 808 C C . SER A 1 95 ? -49.059 -9.645 71.159 1.00 43.12 95 SER A C 1
ATOM 810 O O . SER A 1 95 ? -50.267 -9.863 71.101 1.00 43.12 95 SER A O 1
ATOM 812 N N . SER A 1 96 ? -48.215 -10.548 71.654 1.00 47.72 96 SER A N 1
ATOM 813 C CA . SER A 1 96 ? -48.642 -11.709 72.428 1.00 47.72 96 SER A CA 1
ATOM 814 C C . SER A 1 96 ? -48.788 -11.281 73.887 1.00 47.72 96 SER A C 1
ATOM 816 O O . SER A 1 96 ? -47.939 -11.569 74.729 1.00 47.72 96 SER A O 1
ATOM 818 N N . ILE A 1 97 ? -49.893 -10.584 74.179 1.00 46.78 97 ILE A N 1
ATOM 819 C CA . ILE A 1 97 ? -50.427 -10.380 75.534 1.00 46.78 97 ILE A CA 1
ATOM 820 C C . ILE A 1 97 ? -50.954 -11.738 76.051 1.00 46.78 97 ILE A C 1
ATOM 822 O O . ILE A 1 97 ? -52.142 -12.023 76.133 1.00 46.78 97 ILE A O 1
ATOM 826 N N . ILE A 1 98 ? -50.035 -12.645 76.372 1.00 40.50 98 ILE A N 1
ATOM 827 C CA . ILE A 1 98 ? -50.311 -13.815 77.207 1.00 40.50 98 ILE A CA 1
ATOM 828 C C . ILE A 1 98 ? -49.293 -13.770 78.345 1.00 40.50 98 ILE A C 1
ATOM 830 O O . ILE A 1 98 ? -48.141 -14.176 78.210 1.00 40.50 98 ILE A O 1
ATOM 834 N N . ASN A 1 99 ? -49.731 -13.223 79.480 1.00 45.03 99 ASN A N 1
ATOM 835 C CA . ASN A 1 99 ? -48.980 -13.256 80.728 1.00 45.03 99 ASN A CA 1
ATOM 836 C C . ASN A 1 99 ? -49.032 -14.680 81.298 1.00 45.03 99 ASN A C 1
ATOM 838 O O . ASN A 1 99 ? -49.960 -15.033 82.025 1.00 45.03 99 ASN A O 1
ATOM 842 N N . ILE A 1 100 ? -48.024 -15.494 80.983 1.00 47.88 100 ILE A N 1
ATOM 843 C CA . ILE A 1 100 ? -47.729 -16.723 81.731 1.00 47.88 100 ILE A CA 1
ATOM 844 C C . ILE A 1 100 ? -46.988 -16.301 83.014 1.00 47.88 100 ILE A C 1
ATOM 846 O O . ILE A 1 100 ? -46.016 -15.541 82.925 1.00 47.88 100 ILE A O 1
ATOM 850 N N . PRO A 1 101 ? -47.406 -16.739 84.217 1.00 44.16 101 PRO A N 1
ATOM 851 C CA . PRO A 1 101 ? -46.749 -16.331 85.452 1.00 44.16 101 PRO A CA 1
ATOM 852 C C . PRO A 1 101 ? -45.355 -16.968 85.522 1.00 44.16 101 PRO A C 1
ATOM 854 O O . PRO A 1 101 ? -45.239 -18.184 85.656 1.00 44.16 101 PRO A O 1
ATOM 857 N N . GLY A 1 102 ? -44.300 -16.150 85.431 1.00 57.28 102 GLY A N 1
ATOM 858 C CA . GLY A 1 102 ? -42.918 -16.586 85.672 1.00 57.28 102 GLY A CA 1
ATOM 859 C C . GLY A 1 102 ? -41.828 -15.995 84.771 1.00 57.28 102 GLY A C 1
ATOM 860 O O . GLY A 1 102 ? -40.656 -16.154 85.102 1.00 57.28 102 GLY A O 1
ATOM 861 N N . GLU A 1 103 ? -42.153 -15.305 83.667 1.00 57.03 103 GLU A N 1
ATOM 862 C CA . GLU A 1 103 ? -41.122 -14.949 82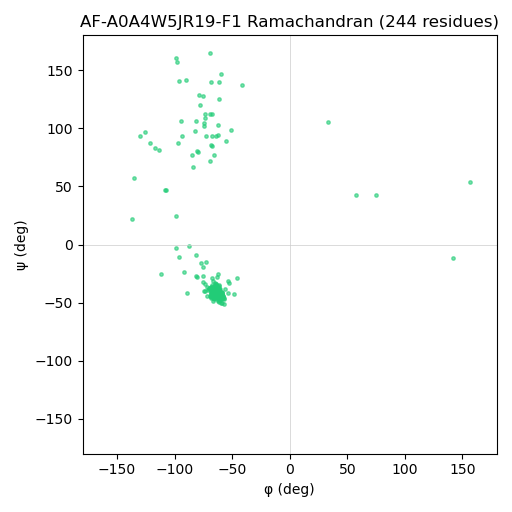.668 1.00 57.03 103 GLU A CA 1
ATOM 863 C C . GLU A 1 103 ? -40.765 -13.458 82.523 1.00 57.03 103 GLU A C 1
ATOM 865 O O . GLU A 1 103 ? -39.617 -13.171 82.187 1.00 57.03 103 GLU A O 1
ATOM 870 N N . SER A 1 104 ? -41.636 -12.498 82.850 1.00 62.81 104 SER A N 1
ATOM 871 C CA . SER A 1 104 ? -41.297 -11.061 82.757 1.00 62.81 104 SER A CA 1
ATOM 872 C C . SER A 1 104 ? -40.857 -10.497 84.105 1.00 62.81 104 SER A C 1
ATOM 874 O O . SER A 1 104 ? -41.642 -9.936 84.866 1.00 62.81 104 SER A O 1
ATOM 876 N N . THR A 1 105 ? -39.564 -10.607 84.399 1.00 67.25 105 THR A N 1
ATOM 877 C CA . THR A 1 105 ? -38.915 -9.601 85.250 1.00 67.25 105 THR A CA 1
ATOM 878 C C . THR A 1 105 ? -38.238 -8.599 84.325 1.00 67.25 105 THR A C 1
ATOM 880 O O . THR A 1 105 ? -37.628 -9.005 83.337 1.00 67.25 105 THR A O 1
ATOM 883 N N . LEU A 1 106 ? -38.287 -7.304 84.655 1.00 69.62 106 LEU A N 1
ATOM 884 C CA . LEU A 1 106 ? -37.616 -6.218 83.913 1.00 69.62 106 LEU A CA 1
ATOM 885 C C . LEU A 1 106 ? -36.155 -6.558 83.538 1.00 69.62 106 LEU A C 1
ATOM 887 O O . LEU A 1 106 ? -35.622 -6.109 82.528 1.00 69.62 106 LEU A O 1
ATOM 891 N N . ARG A 1 107 ? -35.509 -7.396 84.359 1.00 71.25 107 ARG A N 1
ATOM 892 C CA . ARG A 1 107 ? -34.152 -7.914 84.173 1.00 71.25 107 ARG A CA 1
ATOM 893 C C . ARG A 1 107 ? -34.002 -8.846 82.962 1.00 71.25 107 ARG A C 1
ATOM 895 O O . ARG A 1 107 ? -32.961 -8.800 82.312 1.00 71.25 107 ARG A O 1
ATOM 902 N N . ARG A 1 108 ? -35.002 -9.679 82.650 1.00 75.88 108 ARG A N 1
ATOM 903 C CA . ARG A 1 108 ? -34.990 -10.594 81.493 1.00 75.88 108 ARG A CA 1
ATOM 904 C C . ARG A 1 108 ? -35.203 -9.831 80.184 1.00 75.88 108 ARG A C 1
ATOM 906 O O . ARG A 1 108 ? -34.485 -10.086 79.220 1.00 75.88 108 ARG A O 1
ATOM 913 N N . ASP A 1 109 ? -36.098 -8.842 80.185 1.00 79.00 109 ASP A N 1
ATOM 914 C CA . ASP A 1 109 ? -36.321 -7.959 79.032 1.00 79.00 109 ASP A CA 1
ATOM 915 C C . ASP A 1 109 ? -35.099 -7.070 78.750 1.00 79.00 109 ASP A C 1
ATOM 917 O O . ASP A 1 109 ? -34.673 -6.953 77.600 1.00 79.00 109 ASP A O 1
ATOM 921 N N . PHE A 1 110 ? -34.461 -6.530 79.795 1.00 80.44 110 PHE A N 1
ATOM 922 C CA . PHE A 1 110 ? -33.208 -5.778 79.672 1.00 80.44 110 PHE A CA 1
ATOM 923 C C . PHE A 1 110 ? -32.069 -6.623 79.072 1.00 80.44 110 PHE A C 1
ATOM 925 O O . PHE A 1 110 ? -31.381 -6.172 78.157 1.00 80.44 110 PHE A O 1
ATOM 932 N N . LEU A 1 111 ? -31.896 -7.872 79.527 1.00 80.50 111 LEU A N 1
ATOM 933 C CA . LEU A 1 111 ? -30.902 -8.797 78.965 1.00 80.50 111 LEU A CA 1
ATOM 934 C C . LEU A 1 111 ? -31.193 -9.149 77.499 1.00 80.50 111 LEU A C 1
ATOM 936 O O . LEU A 1 111 ? -30.268 -9.185 76.687 1.00 80.50 111 LEU A O 1
ATOM 940 N N . ARG A 1 112 ? -32.465 -9.362 77.137 1.00 82.12 112 ARG A N 1
ATOM 941 C CA . ARG A 1 112 ? -32.868 -9.609 75.744 1.00 82.12 112 ARG A CA 1
ATOM 942 C C . ARG A 1 112 ? -32.553 -8.406 74.851 1.00 82.12 112 ARG A C 1
ATOM 944 O O . ARG A 1 112 ? -31.981 -8.592 73.785 1.00 82.12 112 ARG A O 1
ATOM 951 N N . LEU A 1 113 ? -32.853 -7.184 75.299 1.00 83.44 113 LEU A N 1
ATOM 952 C CA . LEU A 1 113 ? -32.526 -5.944 74.579 1.00 83.44 113 LEU A CA 1
ATOM 953 C C . LEU A 1 113 ? -31.013 -5.721 74.428 1.00 83.44 113 LEU A C 1
ATOM 955 O O . LEU A 1 113 ? -30.565 -5.230 73.391 1.00 83.44 113 LEU A O 1
ATOM 959 N N . GLN A 1 114 ? -30.210 -6.093 75.428 1.00 83.75 114 GLN A N 1
ATOM 960 C CA . GLN A 1 114 ? -28.749 -6.009 75.350 1.00 83.75 114 GLN A CA 1
ATOM 961 C C . GLN A 1 114 ? -28.181 -6.990 74.311 1.00 83.75 114 GLN A C 1
ATOM 963 O O . GLN A 1 114 ? -27.292 -6.624 73.540 1.00 83.75 114 GLN A O 1
ATOM 968 N N . LEU A 1 115 ? -28.719 -8.214 74.255 1.00 83.38 115 LEU A N 1
ATOM 969 C CA . LEU A 1 115 ? -28.359 -9.212 73.246 1.00 83.38 115 LEU A CA 1
ATOM 970 C C . LEU A 1 115 ? -28.831 -8.806 71.846 1.00 83.38 115 LEU A C 1
ATOM 972 O O . LEU A 1 115 ? -28.029 -8.861 70.924 1.00 83.38 115 LEU A O 1
ATOM 976 N N . ALA A 1 116 ? -30.064 -8.317 71.698 1.00 81.19 116 ALA A N 1
ATOM 977 C CA . ALA A 1 116 ? -30.603 -7.868 70.415 1.00 81.19 116 ALA A CA 1
ATOM 978 C C . ALA A 1 116 ? -29.817 -6.677 69.836 1.00 81.19 116 ALA A C 1
ATOM 980 O O . ALA A 1 116 ? -29.519 -6.654 68.645 1.00 81.19 116 ALA A O 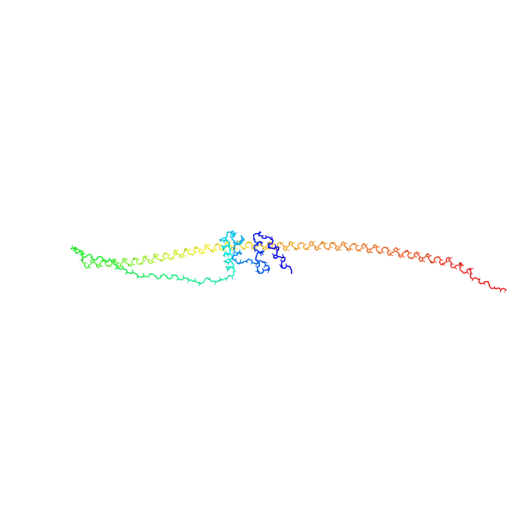1
ATOM 981 N N . ASN A 1 117 ? -29.400 -5.711 70.667 1.00 83.81 117 ASN A N 1
ATOM 982 C CA . ASN A 1 117 ? -28.532 -4.617 70.213 1.00 83.81 117 ASN A CA 1
ATOM 983 C C . ASN A 1 117 ? -27.138 -5.107 69.812 1.00 83.81 117 ASN A C 1
ATOM 985 O O . ASN A 1 117 ? -26.593 -4.663 68.798 1.00 83.81 117 ASN A O 1
ATOM 989 N N . LYS A 1 118 ? -26.563 -6.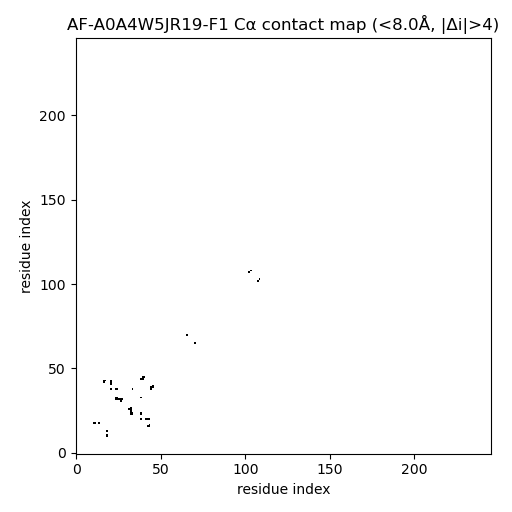038 70.584 1.00 89.56 118 LYS A N 1
ATOM 990 C CA . LYS A 1 118 ? -25.286 -6.667 70.238 1.00 89.56 118 LYS A CA 1
ATOM 991 C C . LYS A 1 118 ? -25.393 -7.404 68.899 1.00 89.56 118 LYS A C 1
ATOM 993 O O . LYS A 1 118 ? -24.571 -7.168 68.019 1.00 89.56 118 LYS A O 1
ATOM 998 N N . GLU A 1 119 ? -26.432 -8.210 68.716 1.00 86.62 119 GLU A N 1
ATOM 999 C CA . GLU A 1 119 ? -26.688 -8.983 67.500 1.00 86.62 119 GLU A CA 1
ATOM 1000 C C . GLU A 1 119 ? -26.934 -8.075 66.287 1.00 86.62 119 GLU A C 1
ATOM 1002 O O . GLU A 1 119 ? -26.340 -8.294 65.235 1.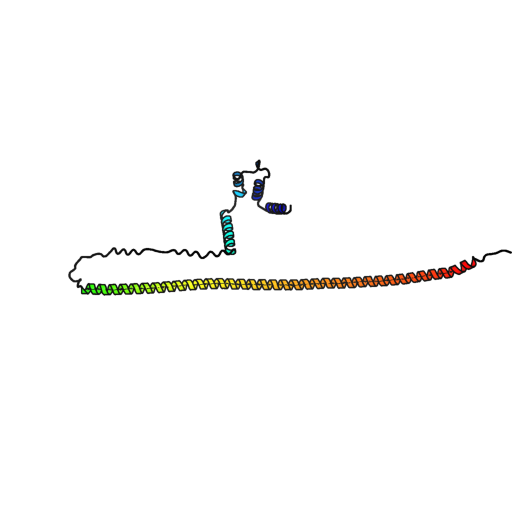00 86.62 119 GLU A O 1
ATOM 1007 N N . ARG A 1 120 ? -27.690 -6.980 66.449 1.00 84.19 120 ARG A N 1
ATOM 1008 C CA . ARG A 1 120 ? -27.896 -5.968 65.399 1.00 84.19 120 ARG A CA 1
ATOM 1009 C C . ARG A 1 120 ? -26.586 -5.289 64.988 1.00 84.19 120 ARG A C 1
ATOM 1011 O O . ARG A 1 120 ? -26.330 -5.118 63.798 1.00 84.19 120 ARG A O 1
ATOM 1018 N N . SER A 1 121 ? -25.726 -4.941 65.951 1.00 85.44 121 SER A N 1
ATOM 1019 C CA . SER A 1 121 ? -24.411 -4.354 65.650 1.00 85.44 121 SER A CA 1
ATOM 1020 C C . SER A 1 121 ? -23.461 -5.345 64.964 1.00 85.44 121 SER A C 1
ATOM 1022 O O . SER A 1 121 ? -22.729 -4.975 64.045 1.00 85.44 121 SER A O 1
ATOM 1024 N N . GLU A 1 122 ? -23.494 -6.620 65.364 1.00 90.25 122 GLU A N 1
ATOM 1025 C CA . GLU A 1 122 ? -22.693 -7.679 64.749 1.00 90.25 122 GLU A CA 1
ATOM 1026 C C . GLU A 1 122 ? -23.192 -8.020 63.338 1.00 90.25 122 GLU A C 1
ATOM 1028 O O . GLU A 1 122 ? -22.370 -8.225 62.444 1.00 90.25 122 GLU A O 1
ATOM 1033 N N . ALA A 1 123 ? -24.507 -8.012 63.108 1.00 88.31 123 ALA A N 1
ATOM 1034 C CA . ALA A 1 123 ? -25.111 -8.203 61.792 1.00 88.31 123 ALA A CA 1
ATOM 1035 C C . ALA A 1 123 ? -24.695 -7.096 60.811 1.00 88.31 123 ALA A C 1
ATOM 1037 O O . ALA A 1 123 ? -24.245 -7.403 59.707 1.00 88.31 123 ALA A O 1
ATOM 1038 N N . LEU A 1 124 ? -24.730 -5.827 61.237 1.00 90.00 124 LEU A N 1
ATOM 1039 C CA . LEU A 1 124 ? -24.279 -4.702 60.412 1.00 90.00 124 LEU A CA 1
ATOM 1040 C C . LEU A 1 124 ? -22.787 -4.817 60.061 1.00 90.00 124 LEU A C 1
ATOM 1042 O O . LEU A 1 124 ? -22.389 -4.610 58.917 1.00 90.00 124 LEU A O 1
ATOM 1046 N N . ARG A 1 125 ? -21.950 -5.211 61.030 1.00 92.00 125 ARG A N 1
ATOM 1047 C CA . ARG A 1 125 ? -20.511 -5.409 60.803 1.00 92.00 125 ARG A CA 1
ATOM 1048 C C . ARG A 1 125 ? -20.225 -6.572 59.846 1.00 92.00 125 ARG A C 1
ATOM 1050 O O . ARG A 1 125 ? -19.303 -6.470 59.039 1.00 92.00 125 ARG A O 1
ATOM 1057 N N . ARG A 1 126 ? -21.004 -7.659 59.912 1.00 90.50 126 ARG A N 1
ATOM 1058 C CA . ARG A 1 126 ? -20.921 -8.778 58.955 1.00 90.50 126 ARG A CA 1
ATOM 1059 C C . ARG A 1 126 ? -21.329 -8.339 57.552 1.00 90.50 126 ARG A C 1
ATOM 1061 O O . ARG A 1 126 ? -20.574 -8.589 56.620 1.00 90.50 126 ARG A O 1
ATOM 1068 N N . GLN A 1 127 ? -22.440 -7.614 57.423 1.00 90.50 127 GLN A N 1
ATOM 1069 C CA . GLN A 1 127 ? -22.911 -7.081 56.143 1.00 90.50 127 GLN A CA 1
ATOM 1070 C C . GLN A 1 127 ? -21.873 -6.150 55.496 1.00 90.50 127 GLN A C 1
ATOM 1072 O O . GLN A 1 127 ? -21.614 -6.239 54.298 1.00 90.50 127 GLN A O 1
ATOM 1077 N N . GLN A 1 128 ? -21.226 -5.295 56.292 1.00 90.38 128 GLN A N 1
ATOM 1078 C CA . GLN A 1 128 ? -20.201 -4.372 55.804 1.00 90.38 128 GLN A CA 1
ATOM 1079 C C . GLN A 1 128 ? -18.932 -5.102 55.329 1.00 90.38 128 GLN A C 1
ATOM 1081 O O . GLN A 1 128 ? -18.334 -4.713 54.326 1.00 90.38 128 GLN A O 1
ATOM 1086 N N . LEU A 1 129 ? -18.534 -6.181 56.014 1.00 92.19 129 LEU A N 1
ATOM 1087 C CA . LEU A 1 129 ? -17.403 -7.017 55.599 1.00 92.19 129 LEU A CA 1
ATOM 1088 C C . LEU A 1 129 ? -17.717 -7.792 54.311 1.00 92.19 129 LEU A C 1
ATOM 1090 O O . LEU A 1 129 ? -16.875 -7.880 53.422 1.00 92.19 129 LEU A O 1
ATOM 1094 N N . GLU A 1 130 ? -18.935 -8.317 54.193 1.00 91.06 130 GLU A N 1
ATOM 1095 C CA . GLU A 1 130 ? -19.395 -9.051 53.013 1.00 91.06 130 GLU A CA 1
ATOM 1096 C C . GLU A 1 130 ? -19.501 -8.131 51.784 1.00 91.06 130 GLU A C 1
ATOM 1098 O O . GLU A 1 130 ? -19.051 -8.494 50.697 1.00 91.06 130 GLU A O 1
ATOM 1103 N N . GLN A 1 131 ? -19.970 -6.889 51.963 1.00 91.19 131 GLN A N 1
ATOM 1104 C CA . GLN A 1 131 ? -19.923 -5.859 50.919 1.00 91.19 131 GLN A CA 1
ATOM 1105 C C . GLN A 1 131 ? -18.490 -5.535 50.483 1.00 91.19 131 GLN A C 1
ATOM 1107 O O . GLN A 1 131 ? -18.228 -5.462 49.283 1.00 91.19 131 GLN A O 1
ATOM 1112 N N . GLN A 1 132 ? -17.551 -5.378 51.424 1.00 91.44 132 GLN A N 1
ATOM 1113 C CA . GLN A 1 132 ? -16.145 -5.130 51.085 1.00 91.44 132 GLN A CA 1
ATOM 1114 C C . GLN A 1 132 ? -15.532 -6.287 50.290 1.00 91.44 132 GLN A C 1
ATOM 1116 O O . GLN A 1 132 ? -14.874 -6.044 49.280 1.00 91.44 132 GLN A O 1
ATOM 1121 N N . GLN A 1 133 ? -15.786 -7.534 50.697 1.00 92.50 133 GLN A N 1
ATOM 1122 C CA . GLN A 1 133 ? -15.306 -8.712 49.971 1.00 92.50 133 GLN A CA 1
ATOM 1123 C C . GLN A 1 133 ? -15.918 -8.813 48.569 1.00 92.50 133 GLN A C 1
ATOM 1125 O O . GLN A 1 133 ? -15.218 -9.154 47.615 1.00 92.50 133 GLN A O 1
ATOM 1130 N N . ASN A 1 134 ? -17.202 -8.480 48.415 1.00 92.38 134 ASN A N 1
ATOM 1131 C CA . ASN A 1 134 ? -17.867 -8.514 47.116 1.00 92.38 134 ASN A CA 1
ATOM 1132 C C . ASN A 1 134 ? -17.337 -7.423 46.165 1.00 92.38 134 ASN A C 1
ATOM 1134 O O . ASN A 1 134 ? -17.083 -7.690 44.989 1.00 92.38 134 ASN A O 1
ATOM 1138 N N . GLU A 1 135 ? -17.097 -6.211 46.674 1.00 92.69 135 GLU A N 1
ATOM 1139 C CA . GLU A 1 135 ? -16.473 -5.123 45.908 1.00 92.69 135 GLU A CA 1
ATOM 1140 C C . GLU A 1 135 ? -15.026 -5.454 45.515 1.00 92.69 135 GLU A C 1
ATOM 1142 O O . GLU A 1 135 ? -14.614 -5.215 44.376 1.00 92.69 135 GLU A O 1
ATOM 1147 N N . GLU A 1 136 ? -14.255 -6.074 46.410 1.00 94.06 136 GLU A N 1
ATOM 1148 C CA . GLU A 1 136 ? -12.901 -6.536 46.102 1.00 94.06 136 GLU A CA 1
ATOM 1149 C C . GLU A 1 136 ? -12.907 -7.625 45.019 1.00 94.06 136 GLU A C 1
ATOM 1151 O O . GLU A 1 136 ? -12.166 -7.537 44.035 1.00 94.06 136 GLU A O 1
ATOM 1156 N N . HIS A 1 137 ? -13.801 -8.609 45.136 1.00 95.38 137 HIS A N 1
ATOM 1157 C CA . HIS A 1 137 ? -13.970 -9.662 44.138 1.00 95.38 137 HIS A CA 1
ATOM 1158 C C . HIS A 1 137 ? -14.378 -9.093 42.768 1.00 95.38 137 HIS A C 1
ATOM 1160 O O . HIS A 1 137 ? -13.808 -9.455 41.733 1.00 95.38 137 HIS A O 1
ATOM 1166 N N . LYS A 1 138 ? -15.308 -8.130 42.745 1.00 96.62 138 LYS A N 1
ATOM 1167 C CA . LYS A 1 138 ? -15.709 -7.405 41.531 1.00 96.62 138 LYS A CA 1
ATOM 1168 C C . LYS A 1 138 ? -14.530 -6.656 40.907 1.00 96.62 138 LYS A C 1
ATOM 1170 O O . LYS A 1 138 ? -14.343 -6.704 39.689 1.00 96.62 138 LYS A O 1
ATOM 1175 N N . ARG A 1 139 ? -13.697 -6.005 41.721 1.00 97.19 139 ARG A N 1
ATOM 1176 C CA . ARG A 1 139 ? -12.499 -5.296 41.254 1.00 97.19 139 ARG A CA 1
ATOM 1177 C C . ARG A 1 139 ? -11.475 -6.247 40.629 1.00 97.19 139 ARG A C 1
ATOM 1179 O O . ARG A 1 139 ? -10.924 -5.923 39.576 1.00 97.19 139 ARG A O 1
ATOM 1186 N N . LEU A 1 140 ? -11.251 -7.418 41.228 1.00 97.06 140 LEU A N 1
ATOM 1187 C CA . LEU A 1 140 ? -10.363 -8.450 40.682 1.00 97.06 140 LEU A CA 1
ATOM 1188 C C . LEU A 1 140 ? -10.861 -8.978 39.332 1.00 97.06 140 LEU A C 1
ATOM 1190 O O . LEU A 1 140 ? -10.084 -9.038 38.380 1.00 97.06 140 LEU A O 1
ATOM 1194 N N . LEU A 1 141 ? -12.160 -9.270 39.208 1.00 97.75 141 LEU A N 1
ATOM 1195 C CA . LEU A 1 141 ? -12.764 -9.702 37.942 1.00 97.75 141 LEU A CA 1
ATOM 1196 C C . LEU A 1 141 ? -12.577 -8.669 36.824 1.00 97.75 141 LEU A C 1
ATOM 1198 O O . LEU A 1 141 ? -12.265 -9.027 35.685 1.00 97.75 141 LEU A O 1
ATOM 1202 N N . LEU A 1 142 ? -12.745 -7.381 37.136 1.00 96.62 142 LEU A N 1
ATOM 1203 C CA . LEU A 1 142 ? -12.523 -6.300 36.175 1.00 96.62 142 LEU A CA 1
ATOM 1204 C C . LEU A 1 142 ? -11.050 -6.198 35.767 1.00 96.62 142 LEU A C 1
ATOM 1206 O O . LEU A 1 142 ? -10.759 -6.073 34.576 1.00 96.62 142 LEU A O 1
ATOM 1210 N N . ALA A 1 143 ? -10.128 -6.300 36.725 1.00 97.19 143 ALA A N 1
ATOM 1211 C CA . ALA A 1 143 ? -8.695 -6.293 36.450 1.00 97.19 143 ALA A CA 1
ATOM 1212 C C . ALA A 1 143 ? -8.281 -7.482 35.567 1.00 97.19 143 ALA A C 1
ATOM 1214 O O . ALA A 1 143 ? -7.547 -7.305 34.593 1.00 97.19 143 ALA A O 1
ATOM 1215 N N . GLU A 1 144 ? -8.799 -8.681 35.840 1.00 97.38 144 GLU A N 1
ATOM 1216 C CA . GLU A 1 144 ? -8.511 -9.864 35.031 1.00 97.38 144 GLU A CA 1
ATOM 1217 C C . GLU A 1 144 ? -9.110 -9.764 33.622 1.00 97.38 144 GLU A C 1
ATOM 1219 O O . GLU A 1 144 ? -8.437 -10.073 32.632 1.00 97.38 144 GLU A O 1
ATOM 1224 N N . ARG A 1 145 ? -10.342 -9.256 33.493 1.00 97.00 145 ARG A N 1
ATOM 1225 C CA . ARG A 1 145 ? -10.947 -8.972 32.184 1.00 97.00 145 ARG A CA 1
ATOM 1226 C C . ARG A 1 145 ? -10.092 -7.991 31.385 1.00 97.00 145 ARG A C 1
ATOM 1228 O O . ARG A 1 145 ? -9.862 -8.214 30.196 1.00 97.00 145 ARG A O 1
ATOM 1235 N N . GLN A 1 146 ? -9.606 -6.933 32.030 1.00 95.62 146 GLN A N 1
ATOM 1236 C CA . GLN A 1 146 ? -8.763 -5.931 31.387 1.00 95.62 146 GLN A CA 1
ATOM 1237 C C . GLN A 1 146 ? -7.430 -6.529 30.926 1.00 95.62 146 GLN A C 1
ATOM 1239 O O . GLN A 1 146 ? -7.029 -6.306 29.783 1.00 95.62 146 GLN A O 1
ATOM 1244 N N . LYS A 1 147 ? -6.799 -7.364 31.759 1.00 97.88 147 LYS A N 1
ATOM 1245 C CA . LYS A 1 147 ? -5.565 -8.075 31.408 1.00 97.88 147 LYS A CA 1
ATOM 1246 C C . LYS A 1 147 ? -5.750 -8.960 30.171 1.00 97.88 147 LYS A C 1
ATOM 1248 O O . LYS A 1 147 ? -4.942 -8.890 29.249 1.00 97.88 147 LYS A O 1
ATOM 1253 N N . ARG A 1 148 ? -6.856 -9.710 30.079 1.00 95.69 148 ARG A N 1
ATOM 1254 C CA . ARG A 1 148 ? -7.170 -10.517 28.881 1.00 95.69 148 ARG A CA 1
ATOM 1255 C C . ARG A 1 148 ? -7.351 -9.667 27.622 1.00 95.69 148 ARG A C 1
ATOM 1257 O O . ARG A 1 148 ? -6.936 -10.073 26.537 1.00 95.69 148 ARG A O 1
ATOM 1264 N N . ILE A 1 149 ? -7.979 -8.497 27.747 1.00 95.62 149 ILE A N 1
ATOM 1265 C CA . ILE A 1 149 ? -8.146 -7.565 26.622 1.00 95.62 149 ILE A CA 1
ATOM 1266 C C . ILE A 1 149 ? -6.783 -7.043 26.157 1.00 95.62 149 ILE A C 1
ATOM 1268 O O . ILE A 1 149 ? -6.537 -6.941 24.954 1.00 95.62 149 ILE A O 1
ATOM 1272 N N . GLU A 1 150 ? -5.901 -6.708 27.092 1.00 96.19 150 GLU A N 1
ATOM 1273 C CA . GLU A 1 150 ? -4.569 -6.192 26.793 1.00 96.19 150 GLU A CA 1
ATOM 1274 C C . GLU A 1 150 ? -3.674 -7.254 26.147 1.00 96.19 150 GLU A C 1
ATOM 1276 O O . GLU A 1 150 ? -3.074 -6.982 25.109 1.00 96.19 150 GLU A O 1
ATOM 1281 N N . GLU A 1 151 ? -3.705 -8.494 26.639 1.00 96.38 151 GLU A N 1
ATOM 1282 C CA . GLU A 1 151 ? -3.021 -9.634 26.016 1.00 96.38 151 GLU A CA 1
ATOM 1283 C C . GLU A 1 151 ? -3.503 -9.876 24.573 1.00 96.38 151 GLU A C 1
ATOM 1285 O O . GLU A 1 151 ? -2.689 -10.053 23.662 1.00 96.38 151 GLU A O 1
ATOM 1290 N N . GLN A 1 152 ? -4.817 -9.809 24.311 1.00 94.44 152 GLN A N 1
ATOM 1291 C CA . GLN A 1 152 ? -5.345 -9.911 22.943 1.00 94.44 152 GLN A CA 1
ATOM 1292 C C . GLN A 1 152 ? -4.899 -8.747 22.045 1.00 94.44 152 GLN A C 1
ATOM 1294 O O . G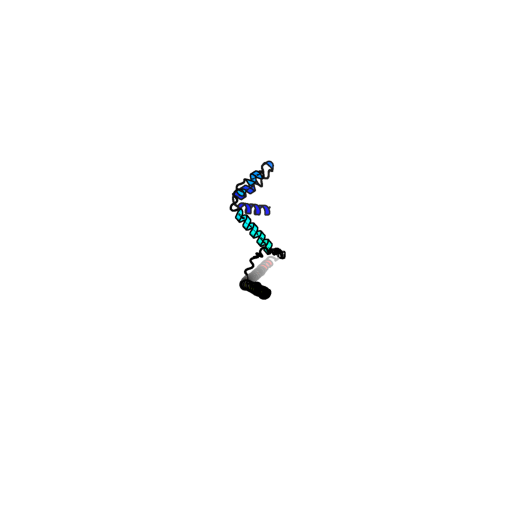LN A 1 152 ? -4.599 -8.947 20.861 1.00 94.44 152 GLN A O 1
ATOM 1299 N N . LYS A 1 153 ? -4.856 -7.520 22.580 1.00 96.69 153 LYS A N 1
ATOM 1300 C CA . LYS A 1 153 ? -4.346 -6.351 21.848 1.00 96.69 153 LYS A CA 1
ATOM 1301 C C . LYS A 1 153 ? -2.859 -6.496 21.542 1.00 96.69 153 LYS A C 1
ATOM 1303 O O . LYS A 1 153 ? -2.441 -6.158 20.435 1.00 96.69 153 LYS A O 1
ATOM 1308 N N . GLU A 1 154 ? -2.076 -7.020 22.477 1.00 96.62 154 GLU A N 1
ATOM 1309 C CA . GLU A 1 154 ? -0.648 -7.240 22.288 1.00 96.62 154 GLU A CA 1
ATOM 1310 C C . GLU A 1 154 ? -0.385 -8.326 21.237 1.00 96.62 154 GLU A C 1
ATOM 1312 O O . GLU A 1 154 ? 0.424 -8.113 20.335 1.00 96.62 154 GLU A O 1
ATOM 1317 N N . GLN A 1 155 ? -1.131 -9.437 21.259 1.00 94.50 155 GLN A N 1
ATOM 1318 C CA . GLN A 1 155 ? -1.056 -10.457 20.206 1.00 94.50 155 GLN A CA 1
ATOM 1319 C C . GLN A 1 155 ? -1.368 -9.878 18.820 1.00 94.50 155 GLN A C 1
ATOM 1321 O O . GLN A 1 155 ? -0.623 -10.120 17.868 1.00 94.50 155 GLN A O 1
ATOM 1326 N N . ARG A 1 156 ? -2.427 -9.063 18.702 1.00 94.00 156 ARG A N 1
ATOM 1327 C CA . ARG A 1 156 ? -2.746 -8.357 17.449 1.00 94.00 156 ARG A CA 1
ATOM 1328 C C . ARG A 1 156 ? -1.608 -7.445 17.001 1.00 94.00 156 ARG A C 1
ATOM 1330 O O . ARG A 1 156 ? -1.241 -7.483 15.830 1.00 94.00 156 ARG A O 1
ATOM 1337 N N . ARG A 1 157 ? -1.033 -6.665 17.922 1.00 96.00 157 ARG A N 1
ATOM 1338 C CA . ARG A 1 157 ? 0.082 -5.756 17.629 1.00 96.00 157 ARG A CA 1
ATOM 1339 C C . ARG A 1 157 ? 1.318 -6.519 17.143 1.00 96.00 157 ARG A C 1
ATOM 1341 O O . ARG A 1 157 ? 1.914 -6.110 16.154 1.00 96.00 157 ARG A O 1
ATOM 1348 N N . ARG A 1 158 ? 1.670 -7.642 17.781 1.00 96.19 158 ARG A N 1
ATOM 1349 C CA . ARG A 1 158 ? 2.796 -8.497 17.362 1.00 96.19 158 ARG A CA 1
ATOM 1350 C C . ARG A 1 158 ? 2.595 -9.048 15.947 1.00 96.19 158 ARG A C 1
ATOM 1352 O O . ARG A 1 158 ? 3.522 -9.012 15.142 1.00 96.19 158 ARG A O 1
ATOM 1359 N N . LEU A 1 159 ? 1.381 -9.501 15.622 1.00 95.31 159 LEU A N 1
ATOM 1360 C CA . LEU A 1 159 ? 1.054 -10.017 14.289 1.00 95.31 159 LEU A CA 1
ATOM 1361 C C . LEU A 1 159 ? 1.116 -8.917 13.214 1.00 95.31 159 LEU A C 1
ATOM 1363 O O . LEU A 1 159 ? 1.641 -9.130 12.122 1.00 95.31 159 LEU A O 1
ATOM 1367 N N . GLU A 1 160 ? 0.606 -7.726 13.530 1.00 94.19 160 GLU A N 1
ATOM 1368 C CA . GLU A 1 160 ? 0.657 -6.564 12.640 1.00 94.19 160 GLU A CA 1
ATOM 1369 C C . GLU A 1 160 ? 2.097 -6.088 12.406 1.00 94.19 160 GLU A C 1
ATOM 1371 O O . GLU A 1 160 ? 2.475 -5.781 11.274 1.00 94.19 160 GLU A O 1
ATOM 1376 N N . GLU A 1 161 ? 2.935 -6.093 13.444 1.00 95.69 161 GLU A N 1
ATOM 1377 C CA . GLU A 1 161 ? 4.350 -5.756 13.320 1.00 95.69 161 GLU A CA 1
ATOM 1378 C C . GLU A 1 161 ? 5.105 -6.773 12.456 1.00 95.69 161 GLU A C 1
ATOM 1380 O O . GLU A 1 161 ? 5.897 -6.377 11.597 1.00 95.69 161 GLU A O 1
ATOM 1385 N N . GLN A 1 162 ? 4.822 -8.070 12.614 1.00 95.25 162 GLN A N 1
ATOM 1386 C CA . GLN A 1 162 ? 5.403 -9.115 11.771 1.00 95.25 162 GLN A CA 1
ATOM 1387 C C . GLN A 1 162 ? 5.019 -8.921 10.296 1.00 95.25 162 GLN A C 1
ATOM 1389 O O . GLN A 1 162 ? 5.899 -8.905 9.435 1.00 95.25 162 GLN A O 1
ATOM 1394 N N . GLN A 1 163 ? 3.737 -8.666 10.004 1.00 94.00 163 GLN A N 1
ATOM 1395 C CA . GLN A 1 163 ? 3.287 -8.359 8.641 1.00 94.00 163 GLN A CA 1
ATOM 1396 C C . GLN A 1 163 ? 3.930 -7.085 8.087 1.00 94.00 163 GLN A C 1
ATOM 1398 O O . GLN A 1 163 ? 4.250 -7.011 6.899 1.00 94.00 163 GLN A O 1
ATOM 1403 N N . ARG A 1 164 ? 4.125 -6.061 8.924 1.00 95.81 164 ARG A N 1
ATOM 1404 C CA . ARG A 1 164 ? 4.785 -4.822 8.509 1.00 95.81 164 ARG A CA 1
ATOM 1405 C C . ARG A 1 164 ? 6.246 -5.074 8.141 1.00 95.81 164 ARG A C 1
ATOM 1407 O O . ARG A 1 164 ? 6.674 -4.617 7.085 1.00 95.81 164 ARG A O 1
ATOM 1414 N N . ARG A 1 165 ? 6.986 -5.834 8.956 1.00 95.62 165 ARG A N 1
ATOM 1415 C CA . ARG A 1 165 ? 8.377 -6.224 8.664 1.00 95.62 165 ARG A CA 1
ATOM 1416 C C . ARG A 1 165 ? 8.477 -7.037 7.372 1.00 95.62 165 ARG A C 1
ATOM 1418 O O . ARG A 1 165 ? 9.347 -6.759 6.555 1.00 95.62 165 ARG A O 1
ATOM 1425 N N . GLU A 1 166 ? 7.563 -7.978 7.148 1.00 94.69 166 GLU A N 1
ATOM 1426 C CA . GLU A 1 166 ? 7.521 -8.780 5.919 1.00 94.69 166 GLU A CA 1
ATOM 1427 C C . GLU A 1 166 ? 7.251 -7.921 4.673 1.00 94.69 166 GLU A C 1
ATOM 1429 O O . GLU A 1 166 ? 7.926 -8.062 3.652 1.00 94.69 166 GLU A O 1
ATOM 1434 N N . ARG A 1 167 ? 6.312 -6.967 4.758 1.00 95.19 167 ARG A N 1
ATOM 1435 C CA . ARG A 1 167 ? 6.039 -6.015 3.667 1.00 95.19 167 ARG A CA 1
ATOM 1436 C C . ARG A 1 167 ? 7.237 -5.123 3.360 1.00 95.19 167 ARG A C 1
ATOM 1438 O O . ARG A 1 167 ? 7.525 -4.899 2.186 1.00 95.19 167 ARG A O 1
ATOM 1445 N N . GLU A 1 168 ? 7.927 -4.622 4.383 1.00 95.31 168 GLU A N 1
ATOM 1446 C CA . GLU A 1 168 ? 9.140 -3.817 4.198 1.00 95.31 168 GLU A CA 1
ATOM 1447 C C . GLU A 1 168 ? 10.261 -4.643 3.551 1.00 95.31 168 GLU A C 1
ATOM 1449 O O . GLU A 1 168 ? 10.872 -4.181 2.588 1.00 95.31 168 GLU A O 1
ATOM 1454 N N . LEU A 1 169 ? 10.463 -5.893 3.985 1.00 96.69 169 LEU A N 1
ATOM 1455 C CA . LEU A 1 169 ? 11.444 -6.795 3.377 1.00 96.69 169 LEU A CA 1
ATOM 1456 C C . LEU A 1 169 ? 11.120 -7.073 1.903 1.00 96.69 169 LEU A C 1
ATOM 1458 O O . LEU A 1 169 ? 11.997 -6.966 1.047 1.00 96.69 169 LEU A O 1
ATOM 1462 N N . ARG A 1 170 ? 9.852 -7.356 1.581 1.00 95.19 170 ARG A N 1
ATOM 1463 C CA . ARG A 1 170 ? 9.401 -7.562 0.196 1.00 95.19 170 ARG A CA 1
ATOM 1464 C C . ARG A 1 170 ? 9.638 -6.323 -0.666 1.00 95.19 170 ARG A C 1
ATOM 1466 O O . ARG A 1 170 ? 10.134 -6.435 -1.783 1.00 95.19 170 ARG A O 1
ATOM 1473 N N . LYS A 1 171 ? 9.333 -5.137 -0.140 1.00 96.25 171 LYS A N 1
ATOM 1474 C CA . LYS A 1 171 ? 9.565 -3.861 -0.830 1.00 96.25 171 LYS A CA 1
ATOM 1475 C C . LYS A 1 171 ? 11.056 -3.591 -1.041 1.00 96.25 171 LYS A C 1
ATOM 1477 O O . LYS A 1 171 ? 11.443 -3.025 -2.062 1.00 96.25 171 LYS A O 1
ATOM 1482 N N . GLN A 1 172 ? 11.902 -3.987 -0.092 1.00 95.69 172 GLN A N 1
ATOM 1483 C CA . GLN A 1 172 ? 13.352 -3.884 -0.221 1.00 95.69 172 GLN A CA 1
ATOM 1484 C C . GLN A 1 172 ? 13.891 -4.836 -1.296 1.00 95.69 172 GLN A C 1
ATOM 1486 O O . GLN A 1 172 ? 14.666 -4.394 -2.144 1.00 95.69 172 GLN A O 1
ATOM 1491 N N . GLN A 1 173 ? 13.425 -6.087 -1.320 1.00 95.12 173 GLN A N 1
ATOM 1492 C CA . GLN A 1 173 ? 13.767 -7.055 -2.366 1.00 95.12 173 GLN A CA 1
ATOM 1493 C C . GLN A 1 173 ? 13.324 -6.581 -3.754 1.00 95.12 173 GLN A C 1
ATOM 1495 O O . GLN A 1 173 ? 14.104 -6.652 -4.696 1.00 95.12 173 GLN A O 1
ATOM 1500 N N . GLU A 1 174 ? 12.114 -6.035 -3.885 1.00 94.75 174 GLU A N 1
ATOM 1501 C CA . GLU A 1 174 ? 11.613 -5.491 -5.153 1.00 94.75 174 GLU A CA 1
ATOM 1502 C C . GLU A 1 174 ? 12.471 -4.316 -5.648 1.00 94.75 174 GLU A C 1
ATOM 1504 O O . GLU A 1 174 ? 12.835 -4.251 -6.821 1.00 94.75 174 GLU A O 1
ATOM 1509 N N . ARG A 1 175 ? 12.874 -3.410 -4.746 1.00 95.00 175 ARG A N 1
ATOM 1510 C CA . ARG A 1 175 ? 13.799 -2.312 -5.077 1.00 95.00 175 ARG A CA 1
ATOM 1511 C C . ARG A 1 175 ? 15.166 -2.818 -5.522 1.00 95.00 175 ARG A C 1
ATOM 1513 O O . ARG A 1 175 ? 15.775 -2.226 -6.408 1.00 95.00 175 ARG A O 1
ATOM 1520 N N . GLU A 1 176 ? 15.676 -3.869 -4.892 1.00 95.38 176 GLU A N 1
ATOM 1521 C CA . GLU A 1 176 ? 16.948 -4.471 -5.282 1.00 95.38 176 GLU A CA 1
ATOM 1522 C C . GLU A 1 176 ? 16.845 -5.182 -6.634 1.00 95.38 176 GLU A C 1
ATOM 1524 O O . GLU A 1 176 ? 17.689 -4.955 -7.497 1.00 95.38 176 GLU A O 1
ATOM 1529 N N . GLN A 1 177 ? 15.782 -5.956 -6.867 1.00 94.12 177 GLN A N 1
ATOM 1530 C CA . GLN A 1 177 ? 15.510 -6.574 -8.166 1.00 94.12 177 GLN A CA 1
ATOM 1531 C C . GLN A 1 177 ? 15.380 -5.529 -9.273 1.00 94.12 177 GLN A C 1
ATOM 1533 O O . GLN A 1 177 ? 15.970 -5.698 -10.336 1.00 94.12 177 GLN A O 1
ATOM 1538 N N . ARG A 1 178 ? 14.669 -4.425 -9.015 1.00 95.44 178 ARG A N 1
ATOM 1539 C CA . ARG A 1 178 ? 14.539 -3.325 -9.974 1.00 95.44 178 ARG A CA 1
ATOM 1540 C C . ARG A 1 178 ? 15.892 -2.699 -10.305 1.00 95.44 178 ARG A C 1
ATOM 1542 O O . ARG A 1 178 ? 16.169 -2.493 -11.478 1.00 95.44 178 ARG A O 1
ATOM 1549 N N . ARG A 1 179 ? 16.754 -2.473 -9.306 1.00 95.50 179 ARG A N 1
ATOM 1550 C CA . ARG A 1 179 ? 18.125 -1.985 -9.539 1.00 95.50 179 ARG A CA 1
ATOM 1551 C C . ARG A 1 179 ? 18.950 -2.952 -10.385 1.00 95.50 179 ARG A C 1
ATOM 1553 O O . ARG A 1 179 ? 19.569 -2.518 -11.345 1.00 95.50 179 ARG A O 1
ATOM 1560 N N . ARG A 1 180 ? 18.909 -4.254 -10.081 1.00 95.62 180 ARG A N 1
ATOM 1561 C CA . ARG A 1 180 ? 19.606 -5.281 -10.878 1.00 95.62 180 ARG A CA 1
ATOM 1562 C C . ARG A 1 180 ? 19.093 -5.339 -12.318 1.00 95.62 180 ARG A C 1
ATOM 1564 O O . ARG A 1 180 ? 19.874 -5.529 -13.242 1.00 95.62 180 ARG A O 1
ATOM 1571 N N . TYR A 1 181 ? 17.785 -5.182 -12.510 1.00 94.88 181 TYR A N 1
ATOM 1572 C CA . TYR A 1 181 ? 17.182 -5.148 -13.839 1.00 94.88 181 TYR A CA 1
ATOM 1573 C C . TYR A 1 181 ? 17.622 -3.907 -14.627 1.00 94.88 181 TYR A C 1
ATOM 1575 O O . TYR A 1 181 ? 18.028 -4.032 -15.777 1.00 94.88 181 TYR A O 1
ATOM 1583 N N . GLU A 1 182 ? 17.596 -2.728 -14.000 1.00 94.75 182 GLU A N 1
ATOM 1584 C CA . GLU A 1 182 ? 18.072 -1.476 -14.604 1.00 94.75 182 GLU A CA 1
ATOM 1585 C C . GLU A 1 182 ? 19.560 -1.555 -14.984 1.00 94.75 182 GLU A C 1
ATOM 1587 O O . GLU A 1 182 ? 19.933 -1.133 -16.075 1.00 94.75 182 GLU A O 1
ATOM 1592 N N . GLU A 1 183 ? 20.400 -2.145 -14.130 1.00 95.25 183 GLU A N 1
ATOM 1593 C CA . GLU A 1 183 ? 21.827 -2.367 -14.401 1.00 95.25 183 GLU A CA 1
ATOM 1594 C C . GLU A 1 183 ? 22.044 -3.317 -15.589 1.00 95.25 183 GLU A C 1
ATOM 1596 O O . GLU A 1 183 ? 22.842 -3.037 -16.483 1.00 95.25 183 GLU A O 1
ATOM 1601 N N . MET A 1 184 ? 21.281 -4.411 -15.658 1.00 95.25 184 MET A N 1
ATOM 1602 C CA . MET A 1 184 ? 21.331 -5.340 -16.790 1.00 95.25 184 MET A CA 1
ATOM 1603 C C . MET A 1 184 ? 20.852 -4.688 -18.095 1.00 95.25 184 MET A C 1
ATOM 1605 O O . MET A 1 184 ? 21.413 -4.942 -19.161 1.00 95.25 184 MET A O 1
ATOM 1609 N N . GLU A 1 185 ? 19.835 -3.829 -18.031 1.00 94.38 185 GLU A N 1
ATOM 1610 C CA . GLU A 1 185 ? 19.361 -3.070 -19.189 1.00 94.38 185 GLU A CA 1
ATOM 1611 C C . GLU A 1 185 ? 20.404 -2.046 -19.661 1.00 94.38 185 GLU A C 1
ATOM 1613 O O . GLU A 1 185 ? 20.623 -1.906 -20.866 1.00 94.38 185 GLU A O 1
ATOM 1618 N N . GLN A 1 186 ? 21.089 -1.367 -18.735 1.00 95.31 186 GLN A N 1
ATOM 1619 C CA . GLN A 1 186 ? 22.209 -0.486 -19.069 1.00 95.31 186 GLN A CA 1
ATOM 1620 C C . GLN A 1 186 ? 23.340 -1.249 -19.752 1.00 95.31 186 GLN A C 1
ATOM 1622 O O . GLN A 1 186 ? 23.803 -0.809 -20.803 1.00 95.31 186 GLN A O 1
ATOM 1627 N N . LEU A 1 187 ? 23.723 -2.414 -19.223 1.00 96.50 187 LEU A N 1
ATOM 1628 C CA . LEU A 1 187 ? 24.772 -3.236 -19.820 1.00 96.50 187 LEU A CA 1
ATOM 1629 C C . LEU A 1 187 ? 24.438 -3.610 -21.270 1.00 96.50 187 LEU A C 1
ATOM 1631 O O . LEU A 1 187 ? 25.283 -3.469 -22.150 1.00 96.50 187 LEU A O 1
ATOM 1635 N N . ARG A 1 188 ? 23.188 -4.006 -21.543 1.00 94.44 188 ARG A N 1
ATOM 1636 C CA . ARG A 1 188 ? 22.728 -4.302 -22.910 1.00 94.44 188 ARG A CA 1
ATOM 1637 C C . ARG A 1 188 ? 22.820 -3.092 -23.837 1.00 94.44 188 ARG A C 1
ATOM 1639 O O . ARG A 1 188 ? 23.278 -3.227 -24.967 1.00 94.44 188 ARG A O 1
ATOM 1646 N N . ARG A 1 189 ? 22.410 -1.909 -23.367 1.00 94.38 189 ARG A N 1
ATOM 1647 C CA . ARG A 1 189 ? 22.515 -0.666 -24.153 1.00 94.38 189 ARG A CA 1
ATOM 1648 C C . ARG A 1 189 ? 23.969 -0.300 -24.437 1.00 94.38 189 ARG A C 1
ATOM 1650 O O . ARG A 1 189 ? 24.276 0.157 -25.534 1.00 94.38 189 ARG A O 1
ATOM 1657 N N . ASP A 1 190 ? 24.859 -0.498 -23.471 1.00 94.69 190 ASP A N 1
ATOM 1658 C CA . ASP A 1 190 ? 26.287 -0.240 -23.646 1.00 94.69 190 ASP A CA 1
ATOM 1659 C C . ASP A 1 190 ? 26.936 -1.251 -24.602 1.00 94.69 190 ASP A C 1
ATOM 1661 O O . ASP A 1 190 ? 27.766 -0.865 -25.426 1.00 94.69 190 ASP A O 1
ATOM 1665 N N . GLU A 1 191 ? 26.539 -2.525 -24.561 1.00 93.69 191 GLU A N 1
ATOM 1666 C CA . GLU A 1 191 ? 26.967 -3.528 -25.543 1.00 93.69 191 GLU A CA 1
ATOM 1667 C C . GLU A 1 191 ? 26.498 -3.188 -26.961 1.00 93.69 191 GLU A C 1
ATOM 1669 O O . GLU A 1 191 ? 27.306 -3.238 -27.891 1.00 93.69 191 GLU A O 1
ATOM 1674 N N . GLU A 1 192 ? 25.236 -2.779 -27.130 1.00 94.06 192 GLU A N 1
ATOM 1675 C CA . GLU A 1 192 ? 24.704 -2.306 -28.414 1.00 94.06 192 GLU A CA 1
ATOM 1676 C C . GLU A 1 192 ? 25.473 -1.082 -28.924 1.00 94.06 192 GLU A C 1
ATOM 1678 O O . GLU A 1 192 ? 25.842 -1.039 -30.097 1.00 94.06 192 GLU A O 1
ATOM 1683 N N . ARG A 1 193 ? 25.797 -0.119 -28.050 1.00 94.69 193 ARG A N 1
ATOM 1684 C CA . ARG A 1 193 ? 26.627 1.043 -28.413 1.00 94.69 193 ARG A CA 1
ATOM 1685 C C . ARG A 1 193 ? 28.010 0.630 -28.893 1.00 94.69 193 ARG A C 1
ATOM 1687 O O . ARG A 1 193 ? 28.438 1.095 -29.942 1.00 94.69 193 ARG A O 1
ATOM 1694 N N . ARG A 1 194 ? 28.689 -0.269 -28.173 1.00 95.12 194 ARG A N 1
ATOM 1695 C CA . ARG A 1 194 ? 30.004 -0.788 -28.589 1.00 95.12 194 ARG A CA 1
ATOM 1696 C C . ARG A 1 194 ? 29.920 -1.549 -29.908 1.00 95.12 194 ARG A C 1
ATOM 1698 O O . ARG A 1 194 ? 30.856 -1.506 -30.699 1.00 95.12 194 ARG A O 1
ATOM 1705 N N . HIS A 1 195 ? 28.830 -2.277 -30.143 1.00 96.12 195 HIS A N 1
ATOM 1706 C CA . HIS A 1 195 ? 28.621 -2.962 -31.413 1.00 96.12 195 HIS A CA 1
ATOM 1707 C C . HIS A 1 195 ? 28.435 -1.963 -32.558 1.00 96.12 195 HIS A C 1
ATOM 1709 O O . HIS A 1 195 ? 29.127 -2.072 -33.567 1.00 96.12 195 HIS A O 1
ATOM 1715 N N . ALA A 1 196 ? 27.566 -0.969 -32.376 1.00 95.00 196 ALA A N 1
ATOM 1716 C CA . ALA A 1 196 ? 27.342 0.089 -33.354 1.00 95.00 196 ALA A CA 1
ATOM 1717 C C . ALA A 1 196 ? 28.622 0.891 -33.636 1.00 95.00 196 ALA A C 1
ATOM 1719 O O . ALA A 1 196 ? 28.895 1.222 -34.782 1.00 95.00 196 ALA A O 1
ATOM 1720 N N . GLU A 1 197 ? 29.439 1.161 -32.616 1.00 95.69 197 GLU A N 1
ATOM 1721 C CA . GLU A 1 197 ? 30.728 1.842 -32.771 1.00 95.69 197 GLU A CA 1
ATOM 1722 C C . GLU A 1 197 ? 31.706 1.023 -33.624 1.00 95.69 197 GLU A C 1
ATOM 1724 O O . GLU A 1 197 ? 32.290 1.555 -34.567 1.00 95.69 197 GLU A O 1
ATOM 1729 N N . ARG A 1 198 ? 31.823 -0.290 -33.371 1.00 95.88 198 ARG A N 1
ATOM 1730 C CA . ARG A 1 198 ? 32.637 -1.190 -34.208 1.00 95.88 198 ARG A CA 1
ATOM 1731 C C . ARG A 1 198 ? 32.144 -1.247 -35.653 1.00 95.88 198 ARG A C 1
ATOM 1733 O O . ARG A 1 198 ? 32.953 -1.270 -36.576 1.00 95.88 198 ARG A O 1
ATOM 1740 N N . GLU A 1 199 ? 30.831 -1.273 -35.855 1.00 95.25 199 GLU A N 1
ATOM 1741 C CA . GLU A 1 199 ? 30.224 -1.283 -37.188 1.00 95.25 199 GLU A CA 1
ATOM 1742 C C . GLU A 1 199 ? 30.479 0.034 -37.934 1.00 95.25 199 GLU A C 1
ATOM 1744 O O . GLU A 1 199 ? 30.882 0.024 -39.097 1.00 95.25 199 GLU A O 1
ATOM 1749 N N . GLN A 1 200 ? 30.343 1.173 -37.251 1.00 95.88 200 GLN A N 1
ATOM 1750 C CA . GLN A 1 200 ? 30.690 2.479 -37.810 1.00 95.88 200 GLN A CA 1
ATOM 1751 C C . GLN A 1 200 ? 32.174 2.575 -38.162 1.00 95.88 200 GLN A C 1
ATOM 1753 O O . GLN A 1 200 ? 32.512 3.106 -39.219 1.00 95.88 200 GLN A O 1
ATOM 1758 N N . GLU A 1 201 ? 33.066 2.055 -37.316 1.00 95.88 201 GLU A N 1
ATOM 1759 C CA . GLU A 1 201 ? 34.498 2.025 -37.611 1.00 95.88 201 GLU A CA 1
ATOM 1760 C C . GLU A 1 201 ? 34.794 1.172 -38.851 1.00 95.88 201 GLU A C 1
ATOM 1762 O O . GLU A 1 201 ? 35.581 1.583 -39.705 1.00 95.88 201 GLU A O 1
ATOM 1767 N N . TYR A 1 202 ? 34.125 0.025 -38.993 1.00 96.25 202 TYR A N 1
ATOM 1768 C CA . TYR A 1 202 ? 34.251 -0.825 -40.173 1.00 96.25 202 TYR A CA 1
ATOM 1769 C C . TYR A 1 202 ? 33.812 -0.100 -41.452 1.00 96.25 202 TYR A C 1
ATOM 1771 O O . TYR A 1 202 ? 34.573 -0.051 -42.419 1.00 96.25 202 TYR A O 1
ATOM 1779 N N . ILE A 1 203 ? 32.633 0.533 -41.438 1.00 96.56 203 ILE A N 1
ATOM 1780 C CA . ILE A 1 203 ? 32.131 1.331 -42.569 1.00 96.56 203 ILE A CA 1
ATOM 1781 C C . ILE A 1 203 ? 33.102 2.470 -42.893 1.00 96.56 203 ILE A C 1
ATOM 1783 O O . ILE A 1 203 ? 33.419 2.707 -44.057 1.00 96.56 203 ILE A O 1
ATOM 1787 N N . ARG A 1 204 ? 33.614 3.161 -41.869 1.00 96.25 204 ARG A N 1
ATOM 1788 C CA . ARG A 1 204 ? 34.569 4.257 -42.046 1.00 96.25 204 ARG A CA 1
ATOM 1789 C C . ARG A 1 204 ? 35.859 3.783 -42.715 1.00 96.25 204 ARG A C 1
ATOM 1791 O O . ARG A 1 204 ? 36.320 4.448 -43.636 1.00 96.25 204 ARG A O 1
ATOM 1798 N N . ARG A 1 205 ? 36.421 2.646 -42.286 1.00 97.25 205 ARG A N 1
ATOM 1799 C CA . ARG A 1 205 ? 37.621 2.063 -42.910 1.00 97.25 205 ARG A CA 1
ATOM 1800 C C . ARG A 1 205 ? 37.373 1.668 -44.362 1.00 97.25 205 ARG A C 1
ATOM 1802 O O . ARG A 1 205 ? 38.199 1.987 -45.207 1.00 97.25 205 ARG A O 1
ATOM 1809 N N . GLN A 1 206 ? 36.237 1.033 -44.654 1.00 96.50 206 GLN A N 1
ATOM 1810 C CA . GLN A 1 206 ? 35.855 0.684 -46.027 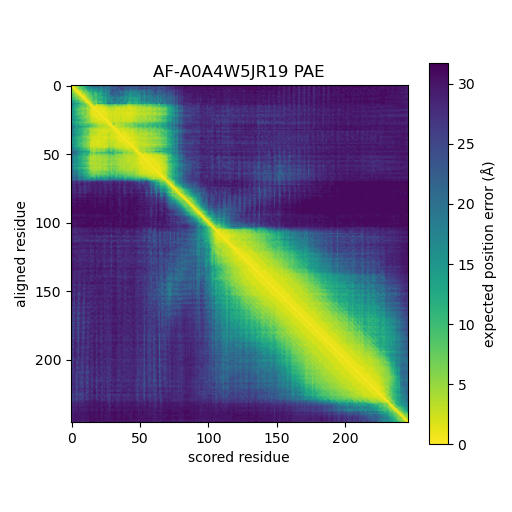1.00 96.50 206 GLN A CA 1
ATOM 1811 C C . GLN A 1 206 ? 35.757 1.923 -46.922 1.00 96.50 206 GLN A C 1
ATOM 1813 O O . GLN A 1 206 ? 36.331 1.945 -48.007 1.00 96.50 206 GLN A O 1
ATOM 1818 N N . LEU A 1 207 ? 35.112 2.987 -46.437 1.00 97.00 207 LEU A N 1
ATOM 1819 C CA . LEU A 1 207 ? 35.003 4.240 -47.182 1.00 97.00 207 LEU A CA 1
ATOM 1820 C C . LEU A 1 207 ? 36.378 4.881 -47.437 1.00 97.00 207 LEU A C 1
ATOM 1822 O O . LEU A 1 207 ? 36.626 5.416 -48.513 1.00 97.00 207 LEU A O 1
ATOM 1826 N N . GLU A 1 208 ? 37.288 4.817 -46.462 1.00 96.56 208 GLU A N 1
ATOM 1827 C CA . GLU A 1 208 ? 38.660 5.322 -46.602 1.00 96.56 208 GLU A CA 1
ATOM 1828 C C . GLU A 1 208 ? 39.490 4.497 -47.606 1.00 96.56 208 GLU A C 1
ATOM 1830 O O . GLU A 1 208 ? 40.336 5.036 -48.323 1.00 96.56 208 GLU A O 1
ATOM 1835 N N . GLU A 1 209 ? 39.265 3.184 -47.681 1.00 96.44 209 GLU A N 1
ATOM 1836 C CA . GLU A 1 209 ? 39.870 2.309 -48.691 1.00 96.44 209 GLU A CA 1
ATOM 1837 C C . GLU A 1 209 ? 39.335 2.607 -50.099 1.00 96.44 209 GLU A C 1
ATOM 1839 O O . GLU A 1 209 ? 40.136 2.777 -51.021 1.00 96.44 209 GLU A O 1
ATOM 1844 N N . GLU A 1 210 ? 38.017 2.752 -50.269 1.00 96.06 210 GLU A N 1
ATOM 1845 C CA . GLU A 1 210 ? 37.412 3.157 -51.548 1.00 96.06 210 GLU A CA 1
ATOM 1846 C C . GLU A 1 210 ? 37.920 4.527 -52.010 1.00 96.06 210 GLU A C 1
ATOM 1848 O O . GLU A 1 210 ? 38.276 4.694 -53.177 1.00 96.06 210 GLU A O 1
ATOM 1853 N N . GLN A 1 211 ? 38.020 5.506 -51.104 1.00 95.94 211 GLN A N 1
ATOM 1854 C CA . GLN A 1 211 ? 38.570 6.826 -51.430 1.00 95.94 211 GLN A CA 1
ATOM 1855 C C . GLN A 1 211 ? 40.005 6.736 -51.955 1.00 95.94 211 GLN A C 1
ATOM 1857 O O . GLN A 1 211 ? 40.318 7.353 -52.974 1.00 95.94 211 GLN A O 1
ATOM 1862 N N . ARG A 1 212 ? 40.861 5.928 -51.317 1.00 96.62 212 ARG A N 1
ATOM 1863 C CA . ARG A 1 212 ? 42.231 5.692 -51.799 1.00 96.62 212 ARG A CA 1
ATOM 1864 C C . ARG A 1 212 ? 42.255 5.056 -53.187 1.00 96.62 212 ARG A C 1
ATOM 1866 O O . ARG A 1 212 ? 43.059 5.458 -54.024 1.00 96.62 212 ARG A O 1
ATOM 1873 N N . GLN A 1 213 ? 41.382 4.086 -53.457 1.00 95.94 213 GLN A N 1
ATOM 1874 C CA . GLN A 1 213 ? 41.286 3.470 -54.785 1.00 95.94 213 GLN A CA 1
ATOM 1875 C C . GLN A 1 213 ? 40.859 4.482 -55.854 1.00 95.94 213 GLN A C 1
ATOM 1877 O O . GLN A 1 213 ? 41.452 4.525 -56.933 1.00 95.94 213 GLN A O 1
ATOM 1882 N N . LEU A 1 214 ? 39.868 5.325 -55.547 1.00 96.50 214 LEU A N 1
ATOM 1883 C CA . LEU A 1 214 ? 39.412 6.386 -56.444 1.00 96.50 214 LEU A CA 1
ATOM 1884 C C . LEU A 1 214 ? 40.518 7.405 -56.741 1.00 96.50 214 LEU A C 1
ATOM 1886 O O . LEU A 1 214 ? 40.659 7.831 -57.886 1.00 96.50 214 LEU A O 1
ATOM 1890 N N . GLU A 1 215 ? 41.327 7.768 -55.745 1.00 95.88 215 GLU A N 1
ATOM 1891 C CA . GLU A 1 215 ? 42.464 8.678 -55.921 1.00 95.88 215 GLU A CA 1
ATOM 1892 C C . GLU A 1 215 ? 43.534 8.089 -56.858 1.00 95.88 215 GLU A C 1
ATOM 1894 O O . GLU A 1 215 ? 44.031 8.780 -57.752 1.00 95.88 215 GLU A O 1
ATOM 1899 N N . ILE A 1 216 ? 43.837 6.793 -56.723 1.00 96.69 216 ILE A N 1
ATOM 1900 C CA . ILE A 1 216 ? 44.761 6.087 -57.624 1.00 96.69 216 ILE A CA 1
ATOM 1901 C C . ILE A 1 216 ? 44.226 6.087 -59.060 1.00 96.69 216 ILE A C 1
ATOM 1903 O O . ILE A 1 216 ? 44.962 6.421 -59.990 1.00 96.69 216 ILE A O 1
ATOM 1907 N N . LEU A 1 217 ? 42.949 5.742 -59.253 1.00 96.62 217 LEU A N 1
ATOM 1908 C CA . LEU A 1 217 ? 42.316 5.742 -60.576 1.00 96.62 217 LEU A CA 1
ATOM 1909 C C . LEU A 1 217 ? 42.307 7.144 -61.201 1.00 96.62 217 LEU A C 1
ATOM 1911 O O . LEU A 1 217 ? 42.567 7.289 -62.396 1.00 96.62 217 LEU A O 1
ATOM 1915 N N . GLN A 1 218 ? 42.065 8.187 -60.402 1.00 95.62 218 GLN A N 1
ATOM 1916 C CA . GLN A 1 218 ? 42.145 9.573 -60.863 1.00 95.62 218 GLN A CA 1
ATOM 1917 C C . GLN A 1 218 ? 43.563 9.932 -61.335 1.00 95.62 218 GLN A C 1
ATOM 1919 O O . GLN A 1 218 ? 43.710 10.534 -62.400 1.00 95.62 218 GLN A O 1
ATOM 1924 N N . GLN A 1 219 ? 44.605 9.548 -60.587 1.00 95.94 219 GLN A N 1
ATOM 1925 C CA . GLN A 1 219 ? 45.992 9.760 -61.014 1.00 95.94 219 GLN A CA 1
ATOM 1926 C C . GLN A 1 219 ? 46.322 9.012 -62.309 1.00 95.94 219 GLN A C 1
ATOM 1928 O O . GLN A 1 219 ? 46.944 9.600 -63.193 1.00 95.94 219 GLN A O 1
ATOM 1933 N N . GLN A 1 220 ? 45.886 7.756 -62.450 1.00 94.88 220 GLN A N 1
ATOM 1934 C CA . GLN A 1 220 ? 46.078 6.986 -63.684 1.00 94.88 220 GLN A CA 1
ATOM 1935 C C . GLN A 1 220 ? 45.431 7.684 -64.882 1.00 94.88 220 G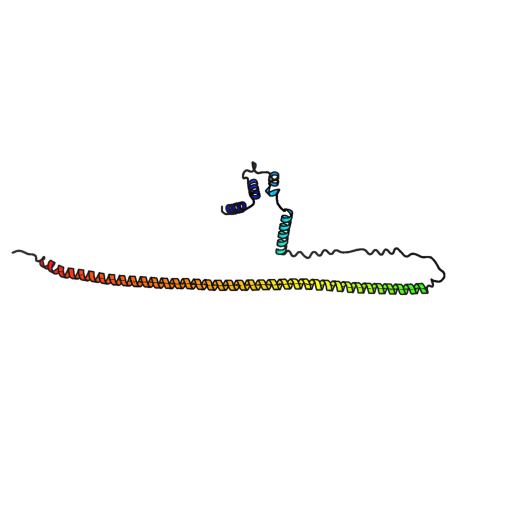LN A C 1
ATOM 1937 O O . GLN A 1 220 ? 46.086 7.880 -65.903 1.00 94.88 220 GLN A O 1
ATOM 1942 N N . LEU A 1 221 ? 44.187 8.145 -64.734 1.00 95.62 221 LEU A N 1
ATOM 1943 C CA . LEU A 1 221 ? 43.490 8.873 -65.792 1.00 95.62 221 LEU A CA 1
ATOM 1944 C C . LEU A 1 221 ? 44.231 10.162 -66.187 1.00 95.62 221 LEU A C 1
ATOM 1946 O O . LEU A 1 221 ? 44.367 10.459 -67.373 1.00 95.62 221 LEU A O 1
ATOM 1950 N N . LEU A 1 222 ? 44.729 10.930 -65.212 1.00 94.81 222 LEU A N 1
ATOM 1951 C CA . LEU A 1 222 ? 45.523 12.134 -65.480 1.00 94.81 222 LEU A CA 1
ATOM 1952 C C . LEU A 1 222 ? 46.836 11.807 -66.203 1.00 94.81 222 LEU A C 1
ATOM 1954 O O . LEU A 1 222 ? 47.210 12.517 -67.138 1.00 94.81 222 LEU A O 1
ATOM 1958 N N . GLN A 1 223 ? 47.519 10.732 -65.803 1.00 93.38 223 GLN A N 1
ATOM 1959 C CA . GLN A 1 223 ? 48.733 10.264 -66.467 1.00 93.38 223 GLN A CA 1
ATOM 1960 C C . GLN A 1 223 ? 48.455 9.869 -67.924 1.00 93.38 223 GLN A C 1
ATOM 1962 O O . GLN A 1 223 ? 49.211 10.262 -68.813 1.00 93.38 223 GLN A O 1
ATOM 1967 N N . GLU A 1 224 ? 47.368 9.138 -68.185 1.00 92.06 224 GLU A N 1
ATOM 1968 C CA . GLU A 1 224 ? 46.960 8.763 -69.542 1.00 92.06 224 GLU A CA 1
ATOM 1969 C C . GLU A 1 224 ? 46.626 9.990 -70.397 1.00 92.06 224 GLU A C 1
ATOM 1971 O O . GLU A 1 224 ? 47.111 10.100 -71.524 1.00 92.06 224 GLU A O 1
ATOM 1976 N N . GLN A 1 225 ? 45.871 10.959 -69.866 1.00 91.06 225 GLN A N 1
ATOM 1977 C CA . GLN A 1 225 ? 45.582 12.210 -70.576 1.00 91.06 225 GLN A CA 1
ATOM 1978 C C . GLN A 1 225 ? 46.856 13.005 -70.893 1.00 91.06 225 GLN A C 1
ATOM 1980 O O . GLN A 1 225 ? 47.002 13.514 -72.006 1.00 91.06 225 GLN A O 1
ATOM 1985 N N . ALA A 1 226 ? 47.805 13.083 -69.955 1.00 89.31 226 ALA A N 1
ATOM 1986 C CA . ALA A 1 226 ? 49.094 13.730 -70.186 1.00 89.31 226 ALA A CA 1
ATOM 1987 C C . ALA A 1 226 ? 49.906 13.010 -71.277 1.00 89.31 226 ALA A C 1
ATOM 1989 O O . ALA A 1 226 ? 50.482 13.659 -72.152 1.00 89.31 226 ALA A O 1
ATOM 1990 N N . LEU A 1 227 ? 49.915 11.674 -71.269 1.00 88.88 227 LEU A N 1
ATOM 1991 C CA . LEU A 1 227 ? 50.597 10.865 -72.278 1.00 88.88 227 LEU A CA 1
ATOM 1992 C C . LEU A 1 227 ? 49.965 11.039 -73.670 1.00 88.88 227 LEU A C 1
ATOM 1994 O O . LEU A 1 227 ? 50.681 11.181 -74.665 1.00 88.88 227 LEU A O 1
ATOM 1998 N N . LEU A 1 228 ? 48.633 11.107 -73.748 1.00 85.19 228 LEU A N 1
ATOM 1999 C CA . LEU A 1 228 ? 47.910 11.414 -74.985 1.00 85.19 228 LEU A CA 1
ATOM 2000 C C . LEU A 1 228 ? 48.239 12.820 -75.507 1.00 85.19 228 LEU A C 1
ATOM 2002 O O . LEU A 1 228 ? 48.498 12.980 -76.697 1.00 85.19 228 LEU A O 1
ATOM 2006 N N . LEU A 1 229 ? 48.311 13.835 -74.642 1.00 81.94 229 LEU A N 1
ATOM 2007 C CA . LEU A 1 229 ? 48.720 15.184 -75.051 1.00 81.94 229 LEU A CA 1
ATOM 2008 C C . LEU A 1 229 ? 50.150 15.201 -75.612 1.00 81.94 229 LEU A C 1
ATOM 2010 O O . LEU A 1 229 ? 50.374 15.749 -76.688 1.00 81.94 229 LEU A O 1
ATOM 2014 N N . VAL A 1 230 ? 51.114 14.563 -74.941 1.00 80.62 230 VAL A N 1
ATOM 2015 C CA . VAL A 1 230 ? 52.519 14.525 -75.395 1.00 80.62 230 VAL A CA 1
ATOM 2016 C C . VAL A 1 230 ? 52.680 13.776 -76.722 1.00 80.62 230 VAL A C 1
ATOM 2018 O O . VAL A 1 230 ? 53.499 14.170 -77.549 1.00 80.62 230 VAL A O 1
ATOM 2021 N N . THR A 1 231 ? 51.894 12.724 -76.958 1.00 76.25 231 THR A N 1
ATOM 2022 C CA . THR A 1 231 ? 51.949 11.940 -78.205 1.00 76.25 231 THR A CA 1
ATOM 2023 C C . THR A 1 231 ? 51.196 12.593 -79.370 1.00 76.25 231 THR A C 1
ATOM 2025 O O . THR A 1 231 ? 51.599 12.416 -80.520 1.00 76.25 231 THR A O 1
ATOM 2028 N N . LEU A 1 232 ? 50.158 13.396 -79.106 1.00 67.50 232 LEU A N 1
ATOM 2029 C CA . LEU A 1 232 ? 49.364 14.087 -80.134 1.00 67.50 232 LEU A CA 1
ATOM 2030 C C . LEU A 1 232 ? 49.873 15.502 -80.480 1.00 67.50 232 LEU A C 1
ATOM 2032 O O . LEU A 1 232 ? 49.640 15.977 -81.593 1.00 67.50 232 LEU A O 1
ATOM 2036 N N . LEU A 1 233 ? 50.609 16.172 -79.587 1.00 60.94 233 LEU A N 1
ATOM 2037 C CA . LEU A 1 233 ? 51.231 17.479 -79.848 1.00 60.94 233 LEU A CA 1
ATOM 2038 C C . LEU A 1 233 ? 52.244 17.508 -81.017 1.00 60.94 233 LEU A C 1
ATOM 2040 O O . LEU A 1 233 ? 52.181 18.464 -81.796 1.00 60.94 233 LEU A O 1
ATOM 2044 N N . PRO A 1 234 ? 53.140 16.519 -81.231 1.00 59.06 234 PRO A N 1
ATOM 2045 C CA . PRO A 1 234 ? 54.051 16.555 -82.377 1.00 59.06 234 PRO A CA 1
ATOM 2046 C C . PRO A 1 234 ? 53.304 16.482 -83.716 1.00 59.06 234 PRO A C 1
ATOM 2048 O O . PRO A 1 234 ? 53.694 17.162 -84.659 1.00 59.06 234 PRO A O 1
ATOM 2051 N N . LEU A 1 235 ? 52.181 15.760 -83.805 1.00 53.88 235 LEU A N 1
ATOM 2052 C CA . LEU A 1 235 ? 51.399 15.663 -85.045 1.00 53.88 235 LEU A CA 1
ATOM 2053 C C . LEU A 1 235 ? 50.731 16.990 -85.442 1.00 53.88 235 LEU A C 1
ATOM 2055 O O . LEU A 1 235 ? 50.569 17.255 -86.629 1.00 53.88 235 LEU A O 1
ATOM 2059 N N . HIS A 1 236 ? 50.391 17.851 -84.480 1.00 54.00 236 HIS A N 1
ATOM 2060 C CA . HIS A 1 236 ? 49.736 19.129 -84.768 1.00 54.00 236 HIS A CA 1
ATOM 2061 C C . HIS A 1 236 ? 50.724 20.230 -85.202 1.00 54.00 236 HIS A C 1
ATOM 2063 O O . HIS A 1 236 ? 50.360 21.117 -85.972 1.00 54.00 236 HIS A O 1
ATOM 2069 N N . VAL A 1 237 ? 51.993 20.153 -84.777 1.00 52.53 237 VAL A N 1
ATOM 2070 C CA . VAL A 1 237 ? 53.051 21.083 -85.224 1.00 52.53 237 VAL A CA 1
ATOM 2071 C C . VAL A 1 237 ? 53.512 20.762 -86.655 1.00 52.53 237 VAL A C 1
ATOM 2073 O O . VAL A 1 237 ? 53.798 21.681 -87.418 1.00 52.53 237 VAL A O 1
ATOM 2076 N N . TYR A 1 238 ? 53.493 19.490 -87.075 1.00 52.31 238 TYR A N 1
ATOM 2077 C CA . TYR A 1 238 ? 53.825 19.104 -88.457 1.00 52.31 238 TYR A CA 1
ATOM 2078 C C . TYR A 1 238 ? 52.751 19.468 -89.499 1.00 52.31 238 TYR A C 1
ATOM 2080 O O . TYR A 1 238 ? 53.050 19.471 -90.691 1.00 52.31 238 TYR A O 1
ATOM 2088 N N . VAL A 1 239 ? 51.525 19.805 -89.082 1.00 53.56 239 VAL A N 1
ATOM 2089 C CA . VAL A 1 239 ? 50.435 20.213 -89.993 1.00 53.56 239 VAL A CA 1
ATOM 2090 C C . VAL A 1 239 ? 50.317 21.744 -90.111 1.00 53.56 239 VAL A C 1
ATOM 2092 O O . VAL A 1 239 ? 49.662 22.239 -91.024 1.00 53.56 239 VAL A O 1
ATOM 2095 N N . TYR A 1 240 ? 51.008 22.521 -89.266 1.00 48.41 240 TYR A N 1
ATOM 2096 C CA . TYR A 1 240 ? 50.971 23.992 -89.277 1.00 48.41 240 TYR A CA 1
ATOM 2097 C C . TYR A 1 240 ? 52.277 24.624 -89.796 1.00 48.41 240 TYR A C 1
ATOM 2099 O O . TYR A 1 240 ? 52.810 25.563 -89.208 1.00 48.41 240 TYR A O 1
ATOM 2107 N N . ILE A 1 241 ? 52.803 24.125 -90.918 1.00 52.09 241 ILE A N 1
ATOM 2108 C CA . ILE A 1 241 ? 53.747 24.886 -91.751 1.00 52.09 241 ILE A CA 1
ATOM 2109 C C . ILE A 1 241 ? 52.910 25.580 -92.834 1.00 52.09 241 ILE A C 1
ATOM 2111 O O . ILE A 1 241 ? 52.427 24.899 -93.742 1.00 52.09 241 ILE A O 1
ATOM 2115 N N . PRO A 1 242 ? 52.691 26.908 -92.773 1.00 50.78 242 PRO A N 1
ATOM 2116 C CA . PRO A 1 242 ? 52.057 27.615 -93.870 1.00 50.78 242 PRO A CA 1
ATOM 2117 C C . PRO A 1 242 ? 53.015 27.601 -95.063 1.00 50.78 242 PRO A C 1
ATOM 2119 O O . PRO A 1 242 ? 54.075 28.226 -95.044 1.00 50.78 242 PRO A O 1
ATOM 2122 N N . LEU A 1 243 ? 52.633 26.875 -96.112 1.00 55.66 243 LEU A N 1
ATOM 2123 C CA . LEU A 1 243 ? 53.156 27.083 -97.456 1.00 55.66 243 LEU A CA 1
ATOM 2124 C C . LEU A 1 243 ? 52.755 28.498 -97.896 1.00 55.66 243 LEU A C 1
ATOM 2126 O O . LEU A 1 243 ? 51.644 28.701 -98.385 1.00 55.66 243 LEU A O 1
ATOM 2130 N N . SER A 1 244 ? 53.644 29.475 -97.699 1.00 39.31 244 SER A N 1
ATOM 2131 C CA . SER A 1 244 ? 53.577 30.745 -98.426 1.00 39.31 244 SER A CA 1
ATOM 2132 C C . SER A 1 244 ? 54.392 30.650 -99.719 1.00 39.31 244 SER A C 1
ATOM 2134 O O . SER A 1 244 ? 55.439 30.000 -99.724 1.00 39.31 244 SER A O 1
ATOM 2136 N N . PRO A 1 245 ? 53.904 31.251 -100.818 1.00 59.22 245 PRO A N 1
ATOM 2137 C CA . PRO A 1 245 ? 54.358 30.945 -102.164 1.00 59.22 245 PRO A CA 1
ATOM 2138 C C . PRO A 1 245 ? 55.412 31.936 -102.684 1.00 59.22 245 PRO A C 1
ATOM 2140 O O . PRO A 1 245 ? 55.397 33.104 -102.300 1.00 59.22 245 PRO A O 1
ATOM 2143 N N . GLN A 1 246 ? 56.180 31.436 -103.664 1.00 38.94 246 GLN A N 1
ATOM 2144 C CA . GLN A 1 246 ? 57.084 32.120 -104.611 1.00 38.94 246 GLN A CA 1
ATOM 2145 C C . GLN A 1 246 ? 58.477 32.504 -104.105 1.00 38.94 246 GLN A C 1
ATOM 2147 O O . GLN A 1 246 ? 58.604 33.380 -103.227 1.00 38.94 246 GLN A O 1
#

InterPro domains:
  IPR011009 Protein kinase-like domain superfamily [SSF56112] (6-56)
  IPR051700 STE20 Ser/Thr Protein Kinase [PTHR47096] (15-228)

Sequence (246 aa):
LLWRKQDIIIIHFRSKKFQSFIESCLVKSHGQRPSTEQLLKHPFIRELPNERQIRIQLKDHIDRTKKKRGERDETEYEYSGSEEEEEERDVGEPSSIINIPGESTLRRDFLRLQLANKERSEALRRQQLEQQQNEEHKRLLLAERQKRIEEQKEQRRRLEEQQRRERELRKQQEREQRRRYEEMEQLRRDEERRHAEREQEYIRRQLEEEQRQLEILQQQLLQEQALLLVTLLPLHVYVYIPLSPQ

Radius of gyration: 57.36 Å; Cα contacts (8 Å, |Δi|>4): 28; chains: 1; bounding box: 108×49×190 Å

Mean predicted aligned error: 21.14 Å